Protein AF-A0A7C8ZRP2-F1 (afdb_monomer_lite)

Secondary structure (DSSP, 8-state):
--THHHHHHHHHHHHHHHTTTS-SSSHHHHHHHHHHHHHHHHHHHHHHHHHHHHHHTS-------PPP-PPPP-S----STTGGGEEEEPGGGSTT---EEEETTTS--EEE-STTS-THHHHHHHHH-HHHHHHHHHHTTSS------HHHHHHHHHHHHHHHT--TTGGGSHHHHHHHHHH-TTPPPPPHHHHHHHHHHHHHHHHHHHHHHHHH--S--EEEEEEEE-TTS-EEEEEEEEEE-TTS-EEEEEEEEEEEPSP--HHHHHHHHHHHHH-

Organism: Opuntia streptacantha (NCBI:txid393608)

Foldseek 3Di:
DDPVLVLVLCVLCVLVVVVVPDDDPCVVVVVQVLVLLVVVVVVVVVVVVVVVVVVVVPDPDDDDDDDDDDDDDDDDDPDDPLVVQWDWDALVVDPVSFIKIAGPQPRPDIGTDDPVDDCVVSVVCCVVPPRNVVVVVVVVDPDPPPDDDQVVVLLVLLSCCSNVVDQLCPQVDPVNVVVVCVVPVPHDGAHSVRSSVSNVVVVVVVLVVVVVVVVVPPDDKDWDWDWDADPVRWIKIWIWIWDQDPVRDIHIGTQDIDTDDDDPDPVVVVVVVVVSVVD

pLDDT: mean 70.69, std 23.36, range [24.14, 95.88]

InterPro domains:
  IPR012337 Ribonuclease H-like superfamily [SSF53098] (206-277)
  IPR036236 Zinc finger C2H2 superfamily [SSF57667] (80-136)
  IPR052035 Zinc finger BED domain-containing [PTHR46481] (56-277)

Structure (mmCIF, N/CA/C/O backbone):
data_AF-A0A7C8ZRP2-F1
#
_entry.id   AF-A0A7C8ZRP2-F1
#
loop_
_atom_site.group_PDB
_atom_site.id
_atom_site.type_symbol
_atom_site.label_atom_id
_atom_site.label_alt_id
_atom_site.label_comp_id
_atom_site.label_asym_id
_atom_site.label_entity_id
_atom_site.label_seq_id
_atom_site.pdbx_PDB_ins_code
_atom_site.Cartn_x
_atom_site.Cartn_y
_atom_site.Cartn_z
_atom_site.occupancy
_atom_site.B_iso_or_equiv
_atom_site.auth_seq_id
_atom_site.auth_comp_id
_atom_site.auth_asym_id
_atom_site.auth_atom_id
_atom_site.pdbx_PDB_model_num
ATOM 1 N N . VAL A 1 1 ? -12.161 -18.329 0.732 1.00 33.12 1 VAL A N 1
ATOM 2 C CA . VAL A 1 1 ? -12.028 -16.876 0.468 1.00 33.12 1 VAL A CA 1
ATOM 3 C C . VAL A 1 1 ? -12.350 -16.169 1.774 1.00 33.12 1 VAL A C 1
ATOM 5 O O . VAL A 1 1 ? -13.497 -16.200 2.184 1.00 33.12 1 VAL A O 1
ATOM 8 N N . THR A 1 2 ? -11.345 -15.710 2.519 1.00 27.88 2 THR A N 1
ATOM 9 C CA . THR A 1 2 ? -11.520 -15.233 3.903 1.00 27.88 2 THR A CA 1
ATOM 10 C C . THR A 1 2 ? -12.205 -13.858 3.949 1.00 27.88 2 THR A C 1
ATOM 12 O O . THR A 1 2 ? -11.838 -12.961 3.183 1.00 27.88 2 THR A O 1
ATOM 15 N N . GLU A 1 3 ? -13.191 -13.703 4.849 1.00 28.56 3 GLU A N 1
ATOM 16 C CA . GLU A 1 3 ? -14.010 -12.492 5.103 1.00 28.56 3 GLU A CA 1
ATOM 17 C C . GLU A 1 3 ? -13.164 -11.199 5.222 1.00 28.56 3 GLU A C 1
ATOM 19 O O . GLU A 1 3 ? -13.602 -10.117 4.833 1.00 28.56 3 GLU A O 1
ATOM 24 N N . SER A 1 4 ? -11.900 -11.311 5.643 1.00 32.22 4 SER A N 1
ATOM 25 C CA . SER A 1 4 ? -10.931 -10.213 5.795 1.00 32.22 4 SER A CA 1
ATOM 26 C C . SER A 1 4 ? -10.624 -9.466 4.488 1.00 32.22 4 SER A C 1
ATOM 28 O O . SER A 1 4 ? -10.312 -8.278 4.492 1.00 32.22 4 SER A O 1
ATOM 30 N N . GLY A 1 5 ? -10.697 -10.157 3.347 1.00 30.19 5 GLY A N 1
ATOM 31 C CA . GLY A 1 5 ? -10.399 -9.571 2.041 1.00 30.19 5 GLY A CA 1
ATOM 32 C C . GLY A 1 5 ? -11.547 -8.770 1.430 1.00 30.19 5 GLY A C 1
ATOM 33 O O . GLY A 1 5 ? -11.294 -7.917 0.583 1.00 30.19 5 GLY A O 1
ATOM 34 N N . ILE A 1 6 ? -12.780 -9.066 1.844 1.00 36.38 6 ILE A N 1
ATOM 35 C CA . ILE A 1 6 ? -13.987 -8.345 1.428 1.00 36.38 6 ILE A CA 1
ATOM 36 C C . ILE A 1 6 ? -14.104 -7.070 2.261 1.00 36.38 6 ILE A C 1
ATOM 38 O O . ILE A 1 6 ? -14.344 -6.016 1.694 1.00 36.38 6 ILE A O 1
ATOM 42 N N . ALA A 1 7 ? -13.782 -7.124 3.559 1.00 35.72 7 ALA A N 1
ATOM 43 C CA . ALA A 1 7 ? -13.757 -5.947 4.426 1.00 35.72 7 ALA A CA 1
ATOM 44 C C . ALA A 1 7 ? -12.750 -4.875 3.967 1.00 35.72 7 ALA A C 1
ATOM 46 O O . ALA A 1 7 ? -13.067 -3.695 4.013 1.00 35.72 7 ALA A O 1
ATOM 47 N N . PHE A 1 8 ? -11.572 -5.258 3.459 1.00 37.81 8 PHE A N 1
ATOM 48 C CA . PHE A 1 8 ? -10.572 -4.296 2.966 1.00 37.81 8 PHE A CA 1
ATOM 49 C C . PHE A 1 8 ? -10.967 -3.663 1.620 1.00 37.81 8 PHE A C 1
ATOM 51 O O . PHE A 1 8 ? -10.747 -2.475 1.397 1.00 37.81 8 PHE A O 1
ATOM 58 N N . HIS A 1 9 ? -11.586 -4.447 0.728 1.00 36.22 9 HIS A N 1
ATOM 59 C CA . HIS A 1 9 ? -12.109 -3.941 -0.543 1.00 36.22 9 HIS A CA 1
ATOM 60 C C . HIS A 1 9 ? -13.376 -3.102 -0.332 1.00 36.22 9 HIS A C 1
ATOM 62 O O . HIS A 1 9 ? -13.534 -2.086 -0.996 1.00 36.22 9 HIS A O 1
ATOM 68 N N . SER A 1 10 ? -14.241 -3.468 0.620 1.00 38.03 10 SER A N 1
ATOM 69 C CA . SER A 1 10 ? -15.368 -2.643 1.059 1.00 38.03 10 SER A CA 1
ATOM 70 C C . SER A 1 10 ? -14.893 -1.380 1.763 1.00 38.03 10 SER A C 1
ATOM 72 O O . SER A 1 10 ? -15.446 -0.339 1.477 1.00 38.03 10 SER A O 1
ATOM 74 N N . PHE A 1 11 ? -13.846 -1.407 2.592 1.00 42.22 11 PHE A N 1
ATOM 75 C CA . PHE A 1 11 ? -13.297 -0.206 3.236 1.00 42.22 11 PHE A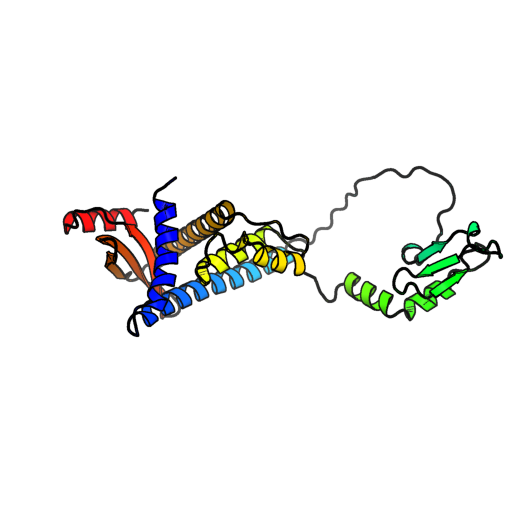 CA 1
ATOM 76 C C . PHE A 1 11 ? -12.794 0.813 2.206 1.00 42.22 11 PHE A C 1
ATOM 78 O O . PHE A 1 11 ? -13.207 1.968 2.230 1.00 42.22 11 PHE A O 1
ATOM 85 N N . PHE A 1 12 ? -11.981 0.376 1.240 1.00 39.53 12 PHE A N 1
ATOM 86 C CA . PHE A 1 12 ? -11.465 1.263 0.193 1.00 39.53 12 PHE A CA 1
ATOM 87 C C . PHE A 1 12 ? -12.522 1.665 -0.839 1.00 39.53 12 PHE A C 1
ATOM 89 O O . PHE A 1 12 ? -12.597 2.832 -1.218 1.00 39.53 12 PHE A O 1
ATOM 96 N N . SER A 1 13 ? -13.380 0.732 -1.261 1.00 35.16 13 SER A N 1
ATOM 97 C CA . SER A 1 13 ? -14.470 1.040 -2.188 1.00 35.16 13 SER A CA 1
ATOM 98 C C . SER A 1 13 ? -15.519 1.947 -1.544 1.00 35.16 13 SER A C 1
ATOM 100 O O . SER A 1 13 ? -16.030 2.812 -2.240 1.00 35.16 13 SER A O 1
ATOM 102 N N . PHE A 1 14 ? -15.807 1.802 -0.245 1.00 38.91 14 PHE A N 1
ATOM 103 C CA . PHE A 1 14 ? -16.727 2.658 0.513 1.00 38.91 14 PHE A CA 1
ATOM 104 C C . PHE A 1 14 ? -16.142 4.059 0.712 1.00 38.91 14 PHE A C 1
ATOM 106 O O . PHE A 1 14 ? -16.815 5.031 0.372 1.00 38.91 14 PHE A O 1
ATOM 113 N N . ILE A 1 15 ? -14.870 4.164 1.124 1.00 40.00 15 ILE A N 1
ATOM 114 C CA . ILE A 1 15 ? -14.162 5.448 1.256 1.00 40.00 15 ILE A CA 1
ATOM 115 C C . ILE A 1 15 ? -14.111 6.206 -0.079 1.00 40.00 15 ILE A C 1
ATOM 117 O O . ILE A 1 15 ? -14.356 7.408 -0.084 1.00 40.00 15 ILE A O 1
ATOM 121 N N . CYS A 1 16 ? -13.870 5.532 -1.211 1.00 34.62 16 CYS A N 1
ATOM 122 C CA . CYS A 1 16 ? -13.890 6.173 -2.532 1.00 34.62 16 CYS A CA 1
ATOM 123 C C . CYS A 1 16 ? -15.305 6.438 -3.085 1.00 34.62 16 CYS A C 1
ATOM 125 O O . CYS A 1 16 ? -15.479 7.377 -3.858 1.00 34.62 16 CYS A O 1
ATOM 127 N N . SER A 1 17 ? -16.317 5.635 -2.730 1.00 32.81 17 SER A N 1
ATOM 128 C CA . SER A 1 17 ? -17.687 5.807 -3.245 1.00 32.81 17 SER A CA 1
ATOM 129 C C . SER A 1 17 ? -18.513 6.854 -2.488 1.00 32.81 17 SER A C 1
ATOM 131 O O . SER A 1 17 ? -19.350 7.514 -3.100 1.00 32.81 17 SER A O 1
ATOM 133 N N . GLU A 1 18 ? -18.269 7.072 -1.189 1.00 34.62 18 GLU A N 1
ATOM 134 C CA . GLU A 1 18 ? -18.985 8.099 -0.411 1.00 34.62 18 GLU A CA 1
ATOM 135 C C . GLU A 1 18 ? -18.465 9.525 -0.664 1.00 34.62 18 GLU A C 1
ATOM 137 O O . GLU A 1 18 ? -19.216 10.481 -0.463 1.00 34.62 18 GLU A O 1
ATOM 142 N N . SER A 1 19 ? -17.238 9.698 -1.184 1.00 35.91 19 SER A N 1
ATOM 143 C CA . SER A 1 19 ? -16.719 11.021 -1.582 1.00 35.91 19 SER A CA 1
ATOM 144 C C . SER A 1 19 ? -17.530 11.658 -2.717 1.00 35.91 19 SER A C 1
ATOM 146 O O . SER A 1 19 ? -17.496 12.873 -2.891 1.00 35.91 19 SER A O 1
ATOM 148 N N . ALA A 1 20 ? -18.261 10.847 -3.490 1.00 33.25 20 ALA A N 1
ATOM 149 C CA . ALA A 1 20 ? -19.094 11.315 -4.591 1.00 33.25 20 ALA A CA 1
ATOM 150 C C . ALA A 1 20 ? -20.512 11.738 -4.161 1.00 33.25 20 ALA A C 1
ATOM 152 O O . ALA A 1 20 ? -21.215 12.338 -4.971 1.00 33.25 20 ALA A O 1
ATOM 153 N N . LEU A 1 21 ? -20.957 11.433 -2.929 1.00 33.72 21 LEU A N 1
ATOM 154 C CA . LEU A 1 21 ? -22.381 11.543 -2.568 1.00 33.72 21 LEU A CA 1
ATOM 155 C C . LEU A 1 21 ? -22.722 12.319 -1.288 1.00 33.72 21 LEU A C 1
ATOM 157 O O . LEU A 1 21 ? -23.886 12.689 -1.149 1.00 33.72 21 LEU A O 1
ATOM 161 N N . LEU A 1 22 ? -21.797 12.620 -0.366 1.00 28.86 22 LEU A N 1
ATOM 162 C CA . LEU A 1 22 ? -22.168 13.329 0.873 1.00 28.86 22 LEU A CA 1
ATOM 163 C C . LEU A 1 22 ? -21.199 14.459 1.248 1.00 28.86 22 LEU A C 1
ATOM 165 O O . LEU A 1 22 ? -20.017 14.256 1.514 1.00 28.86 22 LEU A O 1
ATOM 169 N N . GLY A 1 23 ? -21.755 15.673 1.265 1.00 31.73 23 GLY A N 1
ATOM 170 C CA . GLY A 1 23 ? -21.056 16.942 1.423 1.00 31.73 23 GLY A CA 1
ATOM 171 C C . GLY A 1 23 ? -20.338 17.171 2.760 1.00 31.73 23 GLY A C 1
ATOM 172 O O . GLY A 1 23 ? -20.763 16.740 3.833 1.00 31.73 23 GLY A O 1
ATOM 173 N N . THR A 1 24 ? -19.232 17.906 2.624 1.00 31.89 24 THR A N 1
ATOM 174 C CA . THR A 1 24 ? -18.647 18.957 3.486 1.00 31.89 24 THR A CA 1
ATOM 175 C C . THR A 1 24 ? -18.349 18.723 4.971 1.00 31.89 24 THR A C 1
ATOM 177 O O . THR A 1 24 ? -17.562 19.491 5.512 1.00 31.89 24 THR A O 1
ATOM 180 N N . ARG A 1 25 ? -18.841 17.679 5.655 1.00 31.47 25 ARG A N 1
ATOM 181 C CA . ARG A 1 25 ? -18.463 17.412 7.070 1.00 31.47 25 ARG A CA 1
ATOM 182 C C . ARG A 1 25 ? -17.533 16.210 7.268 1.00 31.47 25 ARG A C 1
ATOM 184 O O . ARG A 1 25 ? -16.955 16.061 8.339 1.00 31.47 25 ARG A O 1
ATOM 191 N N . ARG A 1 26 ? -17.363 15.371 6.239 1.00 43.47 26 ARG A N 1
ATOM 192 C CA . ARG A 1 26 ? -16.539 14.143 6.269 1.00 43.47 26 ARG A CA 1
ATOM 193 C C . ARG A 1 26 ? -15.166 14.271 5.589 1.00 43.47 26 ARG A C 1
ATOM 195 O O . ARG A 1 26 ? -14.366 13.347 5.687 1.00 43.47 26 ARG A O 1
ATOM 202 N N . GLN A 1 27 ? -14.859 15.416 4.968 1.00 32.50 27 GLN A N 1
ATOM 203 C CA . GLN A 1 27 ? -13.543 15.686 4.360 1.00 32.50 27 GLN A CA 1
ATOM 204 C C . GLN A 1 27 ? -12.400 15.662 5.394 1.00 32.50 27 GLN A C 1
ATOM 206 O O . GLN A 1 27 ? -11.384 15.025 5.140 1.00 32.50 27 GLN A O 1
ATOM 211 N N . GLY A 1 28 ? -12.607 16.187 6.608 1.00 28.66 28 GLY A N 1
ATOM 212 C CA . GLY A 1 28 ? -11.543 16.266 7.624 1.00 28.66 28 GLY A CA 1
ATOM 213 C C . GLY A 1 28 ? -11.043 14.920 8.184 1.00 28.66 28 GLY A C 1
ATOM 214 O O . GLY A 1 28 ? -9.872 14.789 8.536 1.00 28.66 28 GLY A O 1
ATOM 215 N N . ALA A 1 29 ? -11.883 13.878 8.240 1.00 31.97 29 ALA A N 1
ATOM 216 C CA . ALA A 1 29 ? -11.459 12.539 8.687 1.00 31.97 29 ALA A CA 1
ATOM 217 C C . ALA A 1 29 ? -10.725 11.752 7.579 1.00 31.97 29 ALA A C 1
ATOM 219 O O . ALA A 1 29 ? -9.909 10.867 7.843 1.00 31.97 29 ALA A O 1
ATOM 220 N N . MET A 1 30 ? -11.017 12.089 6.320 1.00 30.55 30 MET A N 1
ATOM 221 C CA . MET A 1 30 ? -10.361 11.526 5.143 1.00 30.55 30 MET A CA 1
ATOM 222 C C . MET A 1 30 ? -9.015 12.216 4.882 1.00 30.55 30 MET A C 1
ATOM 224 O O . MET A 1 30 ? -8.049 11.537 4.548 1.00 30.55 30 MET A O 1
ATOM 228 N N . GLU A 1 31 ? -8.930 13.528 5.116 1.00 33.06 31 GLU A N 1
ATOM 229 C CA . GLU A 1 31 ? -7.685 14.309 5.101 1.00 33.06 31 GLU A CA 1
ATOM 230 C C . GLU A 1 31 ? -6.732 13.855 6.208 1.00 33.06 31 GLU A C 1
ATOM 232 O O . GLU A 1 31 ? -5.599 13.512 5.915 1.00 33.06 31 GLU A O 1
ATOM 237 N N . THR A 1 32 ? -7.197 13.668 7.446 1.00 35.94 32 THR A N 1
ATOM 238 C CA . THR A 1 32 ? -6.328 13.167 8.532 1.00 35.94 32 THR A CA 1
ATOM 239 C C . THR A 1 32 ? -5.816 11.739 8.308 1.00 35.94 32 THR A C 1
ATOM 241 O O . THR A 1 32 ? -4.677 11.447 8.667 1.00 35.94 32 THR A O 1
ATOM 244 N N . ASN A 1 33 ? -6.595 10.846 7.681 1.00 39.84 33 ASN A N 1
ATOM 245 C CA . ASN A 1 33 ? -6.099 9.527 7.263 1.00 39.84 33 ASN A CA 1
ATOM 246 C C . ASN A 1 33 ? -5.136 9.617 6.070 1.00 39.84 33 ASN A C 1
ATOM 248 O O . ASN A 1 33 ? -4.152 8.882 6.040 1.00 39.84 33 ASN A O 1
ATOM 252 N N . ARG A 1 34 ? -5.382 10.514 5.109 1.00 41.22 34 ARG A N 1
ATOM 253 C CA . ARG A 1 34 ? -4.479 10.777 3.980 1.00 41.22 34 ARG A CA 1
ATOM 254 C C . ARG A 1 34 ? -3.139 11.336 4.461 1.00 41.22 34 ARG A C 1
ATOM 256 O O . ARG A 1 34 ? -2.110 10.786 4.088 1.00 41.22 34 ARG A O 1
ATOM 263 N N . ASP A 1 35 ? -3.162 12.315 5.356 1.00 36.19 35 ASP A N 1
ATOM 264 C CA . ASP A 1 35 ? -1.984 12.942 5.962 1.00 36.19 35 ASP A CA 1
ATOM 265 C C . ASP A 1 35 ? -1.239 11.955 6.877 1.00 36.19 35 ASP A C 1
ATOM 267 O O . ASP A 1 35 ? -0.009 11.910 6.906 1.00 36.19 35 ASP A O 1
ATOM 271 N N . ALA A 1 36 ? -1.969 11.095 7.602 1.00 41.53 36 ALA A N 1
ATOM 272 C CA . ALA A 1 36 ? -1.373 10.026 8.400 1.00 41.53 36 ALA A CA 1
ATOM 273 C C . ALA A 1 36 ? -0.718 8.939 7.533 1.00 41.53 36 ALA A C 1
ATOM 275 O O . ALA A 1 36 ? 0.294 8.378 7.957 1.00 41.53 36 ALA A O 1
ATOM 276 N N . ILE A 1 37 ? -1.278 8.640 6.355 1.00 44.78 37 ILE A N 1
ATOM 277 C CA . ILE A 1 37 ? -0.703 7.730 5.356 1.00 44.78 37 ILE A CA 1
ATOM 278 C C . ILE A 1 37 ? 0.504 8.378 4.658 1.00 44.78 37 ILE A C 1
ATOM 280 O O . ILE A 1 37 ? 1.504 7.698 4.432 1.00 44.78 37 ILE A O 1
ATOM 284 N N . GLU A 1 38 ? 0.450 9.676 4.343 1.00 45.03 38 GLU A N 1
ATOM 285 C CA . GLU A 1 38 ? 1.581 10.437 3.797 1.00 45.03 38 GLU A CA 1
ATOM 286 C C . GLU A 1 38 ? 2.768 10.418 4.766 1.00 45.03 38 GLU A C 1
ATOM 288 O O . GLU A 1 38 ? 3.833 9.939 4.386 1.00 45.03 38 GLU A O 1
ATOM 293 N N . HIS A 1 39 ? 2.555 10.739 6.046 1.00 48.97 39 HIS A N 1
ATOM 294 C CA . HIS A 1 39 ? 3.610 10.663 7.062 1.00 48.97 39 HIS A CA 1
ATOM 295 C C . HIS A 1 39 ? 4.188 9.254 7.273 1.00 48.97 39 HIS A C 1
ATOM 297 O O . HIS A 1 39 ? 5.393 9.129 7.471 1.00 48.97 39 HIS A O 1
ATOM 303 N N . ILE A 1 40 ? 3.370 8.191 7.213 1.00 47.75 40 ILE A N 1
ATOM 304 C CA . ILE A 1 40 ? 3.865 6.803 7.325 1.00 47.75 40 ILE A CA 1
ATOM 305 C C . ILE A 1 40 ? 4.827 6.475 6.179 1.00 47.75 40 ILE A C 1
ATOM 307 O O . ILE A 1 40 ? 5.871 5.864 6.395 1.00 47.75 40 ILE A O 1
ATOM 311 N N . PHE A 1 41 ? 4.476 6.870 4.954 1.00 46.88 41 PHE A N 1
ATOM 312 C CA . PHE A 1 41 ? 5.288 6.558 3.784 1.00 46.88 41 PHE A CA 1
ATOM 313 C C . PHE A 1 41 ? 6.508 7.464 3.631 1.00 46.88 41 PHE A C 1
ATOM 315 O O . PHE A 1 41 ? 7.510 7.002 3.087 1.00 46.88 41 PHE A O 1
ATOM 322 N N . ASP A 1 42 ? 6.447 8.702 4.116 1.00 45.41 42 ASP A N 1
ATOM 323 C CA . ASP A 1 42 ? 7.570 9.638 4.063 1.00 45.41 42 ASP A CA 1
ATOM 324 C C . ASP A 1 42 ? 8.643 9.302 5.114 1.00 45.41 42 ASP A C 1
ATOM 326 O O . ASP A 1 42 ? 9.833 9.367 4.804 1.00 45.41 42 ASP A O 1
ATOM 330 N N . GLU A 1 43 ? 8.251 8.837 6.309 1.00 49.12 43 GLU A N 1
ATOM 331 C CA . GLU A 1 43 ? 9.193 8.319 7.315 1.00 49.12 43 GLU A CA 1
ATOM 332 C C . GLU A 1 43 ? 9.890 7.034 6.847 1.00 49.12 43 GLU A C 1
ATOM 334 O O . GLU A 1 43 ? 11.106 6.926 6.983 1.00 49.12 43 GLU A O 1
ATOM 339 N N . ASP A 1 44 ? 9.159 6.089 6.240 1.00 45.44 44 ASP A N 1
ATOM 340 C CA . ASP A 1 44 ? 9.750 4.849 5.710 1.00 45.44 44 ASP A CA 1
ATOM 341 C C . ASP A 1 44 ? 10.694 5.108 4.523 1.00 45.44 44 ASP A C 1
ATOM 343 O O . ASP A 1 44 ? 11.673 4.384 4.332 1.00 45.44 44 ASP A O 1
ATOM 347 N N . ASN A 1 45 ? 10.414 6.131 3.705 1.00 41.94 45 ASN A N 1
ATOM 348 C CA . ASN A 1 45 ? 11.275 6.495 2.581 1.00 41.94 45 ASN A CA 1
ATOM 349 C C . ASN A 1 45 ? 12.572 7.162 3.066 1.00 41.94 45 ASN A C 1
ATOM 351 O O . ASN A 1 45 ? 13.638 6.858 2.540 1.00 41.94 45 ASN A O 1
ATOM 355 N N . ALA A 1 46 ? 12.500 8.010 4.099 1.00 39.06 46 ALA A N 1
ATOM 356 C CA . ALA A 1 46 ? 13.682 8.590 4.734 1.00 39.06 46 ALA A CA 1
ATOM 357 C C . ALA A 1 46 ? 14.552 7.508 5.396 1.00 39.06 46 ALA A C 1
ATOM 359 O O . ALA A 1 46 ? 15.744 7.429 5.110 1.00 39.06 46 ALA A O 1
ATOM 360 N N . THR A 1 47 ? 13.953 6.595 6.174 1.00 40.91 47 THR A N 1
ATOM 361 C CA . THR A 1 47 ? 14.705 5.515 6.835 1.00 40.91 47 THR A CA 1
ATOM 362 C C . THR A 1 47 ? 15.320 4.522 5.851 1.00 40.91 47 THR A C 1
ATOM 364 O O . THR A 1 47 ? 16.436 4.078 6.085 1.00 40.91 47 THR A O 1
ATOM 367 N N . ASN A 1 48 ? 14.652 4.203 4.735 1.00 38.62 48 ASN A N 1
ATOM 368 C CA . ASN A 1 48 ? 15.190 3.306 3.701 1.00 38.62 48 ASN A CA 1
ATOM 369 C C . ASN A 1 48 ? 16.346 3.963 2.917 1.00 38.62 48 ASN A C 1
ATOM 371 O O . ASN A 1 48 ? 17.339 3.310 2.612 1.00 38.62 48 ASN A O 1
ATOM 375 N N . VAL A 1 49 ? 16.270 5.274 2.653 1.00 41.41 49 VAL A N 1
ATOM 376 C CA . VAL A 1 49 ? 17.378 6.035 2.046 1.00 41.41 49 VAL A CA 1
ATOM 377 C C . VAL A 1 49 ? 18.578 6.133 3.001 1.00 41.41 49 VAL A C 1
ATOM 379 O O . VAL A 1 49 ? 19.721 6.022 2.553 1.00 41.41 49 VAL A O 1
ATOM 382 N N . GLU A 1 50 ? 18.349 6.292 4.308 1.00 38.72 50 GLU A N 1
ATOM 383 C CA . GLU A 1 50 ? 19.405 6.272 5.332 1.00 38.72 50 GLU A CA 1
ATOM 384 C C . GLU A 1 50 ? 20.039 4.872 5.499 1.00 38.72 50 GLU A C 1
ATOM 386 O O . GLU A 1 50 ? 21.264 4.764 5.550 1.00 38.72 50 GLU A O 1
ATOM 391 N N . GLU A 1 51 ? 19.240 3.796 5.528 1.00 36.03 51 GLU A N 1
ATOM 392 C CA . GLU A 1 51 ? 19.722 2.403 5.611 1.00 36.03 51 GLU A CA 1
ATOM 393 C C . GLU A 1 51 ? 20.531 2.010 4.366 1.00 36.03 51 GLU A C 1
ATOM 395 O O . GLU A 1 51 ? 21.604 1.418 4.487 1.00 36.03 51 GLU A O 1
ATOM 400 N N . GLN A 1 52 ? 20.077 2.394 3.166 1.00 40.31 52 GLN A N 1
ATOM 401 C CA . GLN A 1 52 ? 20.816 2.164 1.920 1.00 40.31 52 GLN A CA 1
ATOM 402 C C . GLN A 1 52 ? 22.143 2.933 1.875 1.00 40.31 52 GLN A C 1
ATOM 404 O O . GLN A 1 52 ? 23.134 2.393 1.384 1.00 40.31 52 GLN A O 1
ATOM 409 N N . ARG A 1 53 ? 22.199 4.147 2.442 1.00 41.91 53 ARG A N 1
ATOM 410 C CA . ARG A 1 53 ? 23.450 4.911 2.589 1.00 41.91 53 ARG A CA 1
ATOM 411 C C . ARG A 1 53 ? 24.426 4.266 3.575 1.00 41.91 53 ARG A C 1
ATOM 413 O O . ARG A 1 53 ? 25.621 4.260 3.308 1.00 41.91 53 ARG A O 1
ATOM 420 N N . GLN A 1 54 ? 23.940 3.703 4.682 1.00 40.88 54 GLN A N 1
ATOM 421 C CA . GLN A 1 54 ? 24.786 3.043 5.690 1.00 40.88 54 GLN A CA 1
ATOM 422 C C . GLN A 1 54 ? 25.297 1.663 5.234 1.00 40.88 54 GLN A C 1
ATOM 424 O O . GLN A 1 54 ? 26.419 1.275 5.560 1.00 40.88 54 GLN A O 1
ATOM 429 N N . LEU A 1 55 ? 24.522 0.936 4.422 1.00 40.47 55 LEU A N 1
ATOM 430 C CA . LEU A 1 55 ? 24.952 -0.323 3.795 1.00 40.47 55 LEU A CA 1
ATOM 431 C C . LEU A 1 55 ? 25.995 -0.108 2.681 1.00 40.47 55 LEU A C 1
ATOM 433 O O . LEU A 1 55 ? 26.827 -0.981 2.455 1.00 40.47 55 LEU A O 1
ATOM 437 N N . GLN A 1 56 ? 26.004 1.055 2.022 1.00 42.38 56 GLN A N 1
ATOM 438 C CA . GLN A 1 56 ? 27.008 1.405 1.005 1.00 42.38 56 GLN A CA 1
ATOM 439 C C . GLN A 1 56 ? 28.386 1.771 1.588 1.00 42.38 56 GLN A C 1
ATOM 441 O O . GLN A 1 56 ? 29.381 1.666 0.875 1.00 42.38 56 GLN A O 1
ATOM 446 N N . ASP A 1 57 ? 28.464 2.155 2.867 1.00 36.88 57 ASP A N 1
ATOM 447 C CA . ASP A 1 57 ? 29.713 2.587 3.522 1.00 36.88 57 ASP A CA 1
ATOM 448 C C . ASP A 1 57 ? 30.499 1.424 4.171 1.00 36.88 57 ASP A C 1
ATOM 450 O O . ASP A 1 57 ? 31.637 1.591 4.606 1.00 36.88 57 ASP A O 1
ATOM 454 N N . SER A 1 58 ? 29.918 0.216 4.227 1.00 34.25 58 SER A N 1
ATOM 455 C CA . SER A 1 58 ? 30.515 -0.941 4.920 1.00 34.25 58 SER A CA 1
ATOM 456 C C . SER A 1 58 ? 31.088 -2.041 4.015 1.00 34.25 58 SER A C 1
ATOM 458 O O . SER A 1 58 ? 31.813 -2.898 4.521 1.00 34.25 58 SER A O 1
ATOM 460 N N . ASP A 1 59 ? 30.885 -1.986 2.693 1.00 34.94 59 ASP A N 1
ATOM 461 C CA . ASP A 1 59 ? 31.396 -2.997 1.751 1.00 34.94 59 ASP A CA 1
ATOM 462 C C . ASP A 1 59 ? 32.457 -2.431 0.785 1.00 34.94 59 ASP A C 1
ATOM 464 O O . ASP A 1 59 ? 32.262 -2.277 -0.420 1.00 34.94 59 ASP A O 1
ATOM 468 N N . VAL A 1 60 ? 33.653 -2.174 1.325 1.00 34.97 60 VAL A N 1
ATOM 469 C CA . VAL A 1 60 ? 34.903 -2.175 0.547 1.00 34.97 60 VAL A CA 1
ATOM 470 C C . VAL A 1 60 ? 35.803 -3.280 1.081 1.00 34.97 60 VAL A C 1
ATOM 472 O O . VAL A 1 60 ? 36.687 -3.037 1.900 1.00 34.97 60 VAL A O 1
ATOM 475 N N . ARG A 1 61 ? 35.618 -4.504 0.574 1.00 28.03 61 ARG A N 1
ATOM 476 C CA . ARG A 1 61 ? 36.706 -5.485 0.435 1.00 28.03 61 ARG A CA 1
ATOM 477 C C . ARG A 1 61 ? 36.560 -6.253 -0.871 1.00 28.03 61 ARG A C 1
ATOM 479 O O . ARG A 1 61 ? 35.734 -7.145 -1.019 1.00 28.03 61 ARG A O 1
ATOM 486 N N . VAL A 1 62 ? 37.413 -5.869 -1.815 1.00 30.84 62 VAL A N 1
ATOM 487 C CA . VAL A 1 62 ? 37.641 -6.532 -3.097 1.00 30.84 62 VAL A CA 1
ATOM 488 C C . VAL A 1 62 ? 38.108 -7.967 -2.848 1.00 30.84 62 VAL A C 1
ATOM 490 O O . VAL A 1 62 ? 39.155 -8.187 -2.243 1.00 30.84 62 VAL A O 1
ATOM 493 N N . GLY A 1 63 ? 37.334 -8.932 -3.338 1.00 25.92 63 GLY A N 1
ATOM 494 C CA . GLY A 1 63 ? 37.731 -10.327 -3.486 1.00 25.92 63 GLY A CA 1
ATOM 495 C C . GLY A 1 63 ? 37.391 -10.786 -4.898 1.00 25.92 63 GLY A C 1
ATOM 496 O O . GLY A 1 63 ? 36.225 -10.996 -5.220 1.00 25.92 63 GLY A O 1
ATOM 497 N N . GLU A 1 64 ? 38.408 -10.885 -5.753 1.00 33.06 64 GLU A N 1
ATOM 498 C CA . GLU A 1 64 ? 38.313 -11.481 -7.086 1.00 33.06 64 GLU A CA 1
ATOM 499 C C . GLU A 1 64 ? 37.881 -12.949 -7.007 1.00 33.06 64 GLU A C 1
ATOM 501 O O . GLU A 1 64 ? 38.441 -13.714 -6.226 1.00 33.06 64 GLU A O 1
ATOM 506 N N . CYS A 1 65 ? 36.971 -13.356 -7.895 1.00 24.14 65 CYS A N 1
ATOM 507 C CA . CYS A 1 65 ? 36.991 -14.666 -8.552 1.00 24.14 65 CYS A CA 1
ATOM 508 C C . CYS A 1 65 ? 36.096 -14.619 -9.800 1.00 24.14 65 CYS A C 1
ATOM 510 O O . CYS A 1 65 ? 34.876 -14.485 -9.716 1.00 24.14 65 CYS A O 1
ATOM 512 N N . ALA A 1 66 ? 36.720 -14.716 -10.974 1.00 29.56 66 ALA A N 1
ATOM 513 C CA . ALA A 1 66 ? 36.046 -14.830 -12.262 1.00 29.56 66 ALA A CA 1
ATOM 514 C C . ALA A 1 66 ? 35.574 -16.276 -12.516 1.00 29.56 66 ALA A C 1
ATOM 516 O O . ALA A 1 66 ? 36.318 -17.205 -12.196 1.00 29.56 66 ALA A O 1
ATOM 517 N N . PRO A 1 67 ? 34.425 -16.506 -13.180 1.00 26.55 67 PRO A N 1
ATOM 518 C CA . PRO A 1 67 ? 34.157 -17.776 -13.828 1.00 26.55 67 PRO A CA 1
ATOM 519 C C . PRO A 1 67 ? 34.584 -17.724 -15.300 1.00 26.55 67 PRO A C 1
ATOM 521 O O . PRO A 1 67 ? 34.189 -16.858 -16.082 1.00 26.55 67 PRO A O 1
ATOM 524 N N . THR A 1 68 ? 35.413 -18.696 -15.655 1.00 27.38 68 THR A N 1
ATOM 525 C CA . THR A 1 68 ? 35.853 -19.040 -17.003 1.00 27.38 68 THR A CA 1
ATOM 526 C C . THR A 1 68 ? 34.673 -19.496 -17.866 1.00 27.38 68 THR A C 1
ATOM 528 O O . THR A 1 68 ? 33.984 -20.450 -17.514 1.00 27.38 68 THR A O 1
ATOM 531 N N . ILE A 1 69 ? 34.496 -18.881 -19.039 1.00 27.72 69 ILE A N 1
ATOM 532 C CA . ILE A 1 69 ? 33.822 -19.508 -20.184 1.00 27.72 69 ILE A CA 1
ATOM 533 C C . ILE A 1 69 ? 34.825 -19.550 -21.341 1.00 27.72 69 ILE A C 1
ATOM 535 O O . ILE A 1 69 ? 35.535 -18.589 -21.624 1.00 27.72 69 ILE A O 1
ATOM 539 N N . SER A 1 70 ? 34.926 -20.739 -21.921 1.00 25.23 70 SER A N 1
ATOM 540 C CA . SER A 1 70 ? 35.973 -21.268 -22.791 1.00 25.23 70 SER A CA 1
ATOM 541 C C . SER A 1 70 ? 36.187 -20.507 -24.102 1.00 25.23 70 SER A C 1
ATOM 543 O O . SER A 1 70 ? 35.285 -20.418 -24.934 1.00 25.23 70 SER A O 1
ATOM 545 N N . ASN A 1 71 ? 37.434 -20.084 -24.326 1.00 27.12 71 ASN A N 1
ATOM 546 C CA . ASN A 1 71 ? 37.967 -19.701 -25.631 1.00 27.12 71 ASN A CA 1
ATOM 547 C C . ASN A 1 71 ? 38.357 -20.955 -26.425 1.00 27.12 71 ASN A C 1
ATOM 549 O O . ASN A 1 71 ? 39.211 -21.722 -25.980 1.00 27.12 71 ASN A O 1
ATOM 553 N N . ALA A 1 72 ? 37.798 -21.119 -27.624 1.00 26.53 72 ALA A N 1
ATOM 554 C CA . ALA A 1 72 ? 38.406 -21.947 -28.661 1.00 26.53 72 ALA A CA 1
ATOM 555 C C . ALA A 1 72 ? 39.415 -21.091 -29.447 1.00 26.53 72 ALA A C 1
ATOM 557 O O . ALA A 1 72 ? 39.116 -19.982 -29.887 1.00 26.53 72 ALA A O 1
ATOM 558 N N . SER A 1 73 ? 40.638 -21.598 -29.545 1.00 31.78 73 SER A N 1
ATOM 559 C CA . SER A 1 73 ? 41.838 -20.955 -30.069 1.00 31.78 73 SER A CA 1
ATOM 560 C C . SER A 1 73 ? 41.904 -20.940 -31.601 1.00 31.78 73 SER A C 1
ATOM 562 O O . SER A 1 73 ? 41.713 -21.959 -32.257 1.00 31.78 73 SER A O 1
ATOM 564 N N . GLY A 1 74 ? 42.276 -19.786 -32.165 1.00 25.31 74 GLY A N 1
ATOM 565 C CA . GLY A 1 74 ? 42.654 -19.632 -33.573 1.00 25.31 74 GLY A CA 1
ATOM 566 C C . GLY A 1 74 ? 43.078 -18.195 -33.899 1.00 25.31 74 GLY A C 1
ATOM 567 O O . GLY A 1 74 ? 42.237 -17.322 -34.053 1.00 25.31 74 GLY A O 1
ATOM 568 N N . SER A 1 75 ? 44.391 -17.949 -33.925 1.00 35.09 75 SER A N 1
ATOM 569 C CA . SER A 1 75 ? 45.121 -16.807 -34.517 1.00 35.09 75 SER A CA 1
ATOM 570 C C . SER A 1 75 ? 44.366 -15.499 -34.867 1.00 35.09 75 SER A C 1
ATOM 572 O O . SER A 1 75 ? 43.692 -15.412 -35.889 1.00 35.09 75 SER A O 1
ATOM 574 N N . GLY A 1 76 ? 44.677 -14.417 -34.134 1.00 43.28 76 GLY A N 1
ATOM 575 C CA . GLY A 1 76 ? 44.747 -13.060 -34.707 1.00 43.28 76 GLY A CA 1
ATOM 576 C C . GLY A 1 76 ? 43.499 -12.173 -34.625 1.00 43.28 76 GLY A C 1
ATOM 577 O O . GLY A 1 76 ? 43.101 -11.594 -35.631 1.00 43.28 76 GLY A O 1
ATOM 578 N N . GLY A 1 77 ? 42.909 -11.999 -33.439 1.00 52.97 77 GLY A N 1
ATOM 579 C CA . GLY A 1 77 ? 41.886 -10.968 -33.222 1.00 52.97 77 GLY A CA 1
ATOM 580 C C . GLY A 1 77 ? 42.441 -9.538 -33.387 1.00 52.97 77 GLY A C 1
ATOM 581 O O . GLY A 1 77 ? 43.623 -9.292 -33.116 1.00 52.97 77 GLY A O 1
ATOM 582 N N . PRO A 1 78 ? 41.622 -8.572 -33.836 1.00 59.97 78 PRO A N 1
ATOM 583 C CA . PRO A 1 78 ? 42.090 -7.219 -34.101 1.00 59.97 78 PRO A CA 1
ATOM 584 C C . PRO A 1 78 ? 42.470 -6.501 -32.790 1.00 59.97 78 PRO A C 1
ATOM 586 O O . PRO A 1 78 ? 41.675 -6.380 -31.866 1.00 59.97 78 PRO A O 1
ATOM 589 N N . ARG A 1 79 ? 43.722 -6.026 -32.705 1.00 67.38 79 ARG A N 1
ATOM 590 C CA . ARG A 1 79 ? 44.391 -5.620 -31.446 1.00 67.38 79 ARG A CA 1
ATOM 591 C C . ARG A 1 79 ? 43.941 -4.286 -30.830 1.00 67.38 79 ARG A C 1
ATOM 593 O O . ARG A 1 79 ? 44.337 -3.971 -29.714 1.00 67.38 79 ARG A O 1
ATOM 600 N N . SER A 1 80 ? 43.198 -3.458 -31.561 1.00 76.19 80 SER A N 1
ATOM 601 C CA . SER A 1 80 ? 42.896 -2.078 -31.144 1.00 76.19 80 SER A CA 1
ATOM 602 C C . SER A 1 80 ? 41.597 -1.978 -30.338 1.00 76.19 80 SER A C 1
ATOM 604 O O . SER A 1 80 ? 40.580 -2.550 -30.719 1.00 76.19 80 SER A O 1
ATOM 606 N N . ILE A 1 81 ? 41.592 -1.169 -29.276 1.00 81.69 81 ILE A N 1
ATOM 607 C CA . ILE A 1 81 ? 40.426 -0.952 -28.395 1.00 81.69 81 ILE A CA 1
ATOM 608 C C . ILE A 1 81 ? 39.207 -0.338 -29.099 1.00 81.69 81 ILE A C 1
ATOM 610 O O . ILE A 1 81 ? 38.136 -0.269 -28.512 1.00 81.69 81 ILE A O 1
ATOM 614 N N . VAL A 1 82 ? 39.363 0.142 -30.337 1.00 86.06 82 VAL A N 1
ATOM 615 C CA . VAL A 1 82 ? 38.268 0.764 -31.092 1.00 86.06 82 VAL A CA 1
ATOM 616 C C . VAL A 1 82 ? 37.341 -0.262 -31.739 1.00 86.06 82 VAL A C 1
ATOM 618 O O . VAL A 1 82 ? 36.183 0.050 -31.971 1.00 86.06 82 VAL A O 1
ATOM 621 N N . TRP A 1 83 ? 37.814 -1.479 -32.024 1.00 86.94 83 TRP A N 1
ATOM 622 C CA . TRP A 1 83 ? 37.060 -2.474 -32.799 1.00 86.94 83 TRP A CA 1
ATOM 623 C C . TRP A 1 83 ? 35.705 -2.893 -32.208 1.00 86.94 83 TRP A C 1
ATOM 625 O O . TRP A 1 83 ? 34.780 -3.089 -32.997 1.00 86.94 83 TRP A O 1
ATOM 635 N N . PRO A 1 84 ? 35.510 -2.971 -30.876 1.00 87.81 84 PRO A N 1
ATOM 636 C CA . PRO A 1 84 ? 34.190 -3.221 -30.295 1.00 87.81 84 PRO A CA 1
ATOM 637 C C . PRO A 1 84 ? 33.118 -2.203 -30.713 1.00 87.81 84 PRO A C 1
ATOM 639 O O . PRO A 1 84 ? 31.936 -2.546 -30.739 1.00 87.81 84 PRO A O 1
ATOM 642 N N . GLU A 1 85 ? 33.512 -0.989 -31.103 1.00 90.62 85 GLU A N 1
ATOM 643 C CA . GLU A 1 85 ? 32.610 0.117 -31.447 1.00 90.62 85 GLU A CA 1
ATOM 644 C C . GLU A 1 85 ? 32.251 0.180 -32.947 1.00 90.62 85 GLU A C 1
ATOM 646 O O . GLU A 1 85 ? 31.493 1.056 -33.369 1.00 90.62 85 GLU A O 1
ATOM 651 N N . PHE A 1 86 ? 32.763 -0.750 -33.763 1.00 89.56 86 PHE A N 1
ATOM 652 C CA . PHE A 1 86 ? 32.545 -0.785 -35.214 1.00 89.56 86 PHE A CA 1
ATOM 653 C C . PHE A 1 86 ? 32.015 -2.143 -35.690 1.00 89.56 86 PHE A C 1
ATOM 655 O O . PHE A 1 86 ? 32.332 -3.190 -35.125 1.00 89.56 86 PHE A O 1
ATOM 662 N N . LEU A 1 87 ? 31.182 -2.125 -36.731 1.00 88.38 87 LEU A N 1
ATOM 663 C CA . LEU A 1 87 ? 30.738 -3.307 -37.471 1.00 88.38 87 LEU A CA 1
ATOM 664 C C . LEU A 1 87 ? 31.613 -3.462 -38.708 1.00 88.38 87 LEU A C 1
ATOM 666 O O . LEU A 1 87 ? 31.666 -2.554 -39.534 1.00 88.38 87 LEU A O 1
ATOM 670 N N . VAL A 1 88 ? 32.310 -4.592 -38.822 1.00 84.81 88 VAL A N 1
ATOM 671 C CA . VAL A 1 88 ? 33.125 -4.900 -40.001 1.00 84.81 88 VAL A CA 1
ATOM 672 C C . VAL A 1 88 ? 32.214 -5.435 -41.096 1.00 84.81 88 VAL A C 1
ATOM 674 O O . VAL A 1 88 ? 31.531 -6.435 -40.900 1.00 84.81 88 VAL A O 1
ATOM 677 N N . ILE A 1 89 ? 32.240 -4.765 -42.239 1.00 81.12 89 ILE A N 1
ATOM 678 C CA . ILE A 1 89 ? 31.577 -5.171 -43.469 1.00 81.12 89 ILE A CA 1
ATOM 679 C C . ILE A 1 89 ? 32.627 -5.859 -44.342 1.00 81.12 89 ILE A C 1
ATOM 681 O O . ILE A 1 89 ? 33.731 -5.335 -44.554 1.00 81.12 89 ILE A O 1
ATOM 685 N N . PHE A 1 90 ? 32.315 -7.074 -44.785 1.00 67.25 90 PHE A N 1
ATOM 686 C CA . PHE A 1 90 ? 33.258 -7.907 -45.518 1.00 67.25 90 PHE A CA 1
ATOM 687 C C . PHE A 1 90 ? 33.451 -7.411 -46.955 1.00 67.25 90 PHE A C 1
ATOM 689 O O . PHE A 1 90 ? 32.558 -6.841 -47.571 1.00 67.25 90 PHE A O 1
ATOM 696 N N . ALA A 1 91 ? 34.651 -7.663 -47.479 1.00 61.28 91 ALA A N 1
ATOM 697 C CA . ALA A 1 91 ? 35.107 -7.261 -48.810 1.00 61.28 91 ALA A CA 1
ATOM 698 C C . ALA A 1 91 ? 34.169 -7.665 -49.961 1.00 61.28 91 ALA A C 1
ATOM 700 O O . ALA A 1 91 ? 34.137 -6.990 -50.980 1.00 61.28 91 ALA A O 1
ATOM 701 N N . SER A 1 92 ? 33.392 -8.739 -49.790 1.00 59.75 92 SER A N 1
ATOM 702 C CA . SER A 1 92 ? 32.467 -9.266 -50.799 1.00 59.75 92 SER A CA 1
ATOM 703 C C . SER A 1 92 ? 31.296 -8.337 -51.140 1.00 59.75 92 SER A C 1
ATOM 705 O O . SER A 1 92 ? 30.552 -8.634 -52.067 1.00 59.75 92 SER A O 1
ATOM 707 N N . GLU A 1 93 ? 31.104 -7.249 -50.391 1.00 58.19 93 GLU A N 1
ATOM 708 C CA . GLU A 1 93 ? 30.018 -6.283 -50.606 1.00 58.19 93 GLU A CA 1
ATOM 709 C C . GLU A 1 93 ? 30.438 -5.048 -51.426 1.00 58.19 93 GLU A C 1
ATOM 711 O O . GLU A 1 93 ? 29.594 -4.207 -51.732 1.00 58.19 93 GLU A O 1
ATOM 716 N N . PHE A 1 94 ? 31.718 -4.922 -51.803 1.00 61.41 94 PHE A N 1
ATOM 717 C CA . PHE A 1 94 ? 32.239 -3.749 -52.513 1.00 61.41 94 PHE A CA 1
ATOM 718 C C . PHE A 1 94 ? 33.129 -4.147 -53.701 1.00 61.41 94 PHE A C 1
ATOM 720 O O . PHE A 1 94 ? 33.941 -5.061 -53.596 1.00 61.41 94 PHE A O 1
ATOM 727 N N . GLU A 1 95 ? 33.010 -3.422 -54.821 1.00 61.41 95 GLU A N 1
ATOM 728 C CA . GLU A 1 95 ? 33.789 -3.650 -56.059 1.00 61.41 95 GLU A CA 1
ATOM 729 C C . GLU A 1 95 ? 35.312 -3.543 -55.862 1.00 61.41 95 GLU A C 1
ATOM 731 O O . GLU A 1 95 ? 36.076 -4.052 -56.676 1.00 61.41 95 GLU A O 1
ATOM 736 N N . ASP A 1 96 ? 35.762 -2.887 -54.788 1.00 65.69 96 ASP A N 1
ATOM 737 C CA . ASP A 1 96 ? 37.176 -2.701 -54.457 1.00 65.69 96 ASP A CA 1
ATOM 738 C C . ASP A 1 96 ? 37.776 -3.840 -53.608 1.00 65.69 96 ASP A C 1
ATOM 740 O O . ASP A 1 96 ? 38.952 -3.768 -53.247 1.00 65.69 96 ASP A O 1
ATOM 744 N N . GLU A 1 97 ? 36.982 -4.870 -53.275 1.00 67.12 97 GLU A N 1
ATOM 745 C CA . GLU A 1 97 ? 37.345 -6.007 -52.411 1.00 67.12 97 GLU A CA 1
ATOM 746 C C . GLU A 1 97 ? 37.973 -5.588 -51.064 1.00 67.12 97 GLU A C 1
ATOM 748 O O . GLU A 1 97 ? 38.692 -6.353 -50.409 1.00 67.12 97 GLU A O 1
ATOM 753 N N . MET A 1 98 ? 37.710 -4.363 -50.596 1.00 72.56 98 MET A N 1
ATOM 754 C CA . MET A 1 98 ? 38.279 -3.869 -49.348 1.00 72.56 98 MET A CA 1
ATOM 755 C C . MET A 1 98 ? 37.328 -4.102 -48.180 1.00 72.56 98 MET A C 1
ATOM 757 O O . MET A 1 98 ? 36.145 -3.770 -48.215 1.00 72.56 98 MET A O 1
ATOM 761 N N . LYS A 1 99 ? 37.873 -4.608 -47.069 1.00 81.25 99 LYS A N 1
ATOM 762 C CA . LYS A 1 99 ? 37.137 -4.671 -45.799 1.00 81.25 99 LYS A CA 1
ATOM 763 C C . LYS A 1 99 ? 36.848 -3.256 -45.321 1.00 81.25 99 LYS A C 1
ATOM 765 O O . LYS A 1 99 ? 37.747 -2.411 -45.304 1.00 81.25 99 LYS A O 1
ATOM 770 N N . ARG A 1 100 ? 35.624 -3.009 -44.866 1.00 87.81 100 ARG A N 1
ATOM 771 C CA . ARG A 1 100 ? 35.206 -1.716 -44.317 1.00 87.81 100 ARG A CA 1
ATOM 772 C C . ARG A 1 100 ? 34.656 -1.879 -42.906 1.00 87.81 100 ARG A C 1
ATOM 774 O O . ARG A 1 100 ? 34.329 -2.979 -42.485 1.00 87.81 100 ARG A O 1
ATOM 781 N N . ALA A 1 101 ? 34.603 -0.796 -42.145 1.00 88.94 101 ALA A N 1
ATOM 782 C CA . ALA A 1 101 ? 34.091 -0.774 -40.783 1.00 88.94 101 ALA A CA 1
ATOM 783 C C . ALA A 1 101 ? 33.204 0.451 -40.564 1.00 88.94 101 ALA A C 1
ATOM 785 O O . ALA A 1 101 ? 33.668 1.583 -40.713 1.00 88.94 101 ALA A O 1
ATOM 786 N N . THR A 1 102 ? 31.947 0.229 -40.189 1.00 89.62 102 THR A N 1
ATOM 787 C CA . THR A 1 102 ? 30.959 1.284 -39.927 1.00 89.62 102 THR A CA 1
ATOM 788 C C . THR A 1 102 ? 30.776 1.482 -38.429 1.00 89.62 102 THR A C 1
ATOM 790 O O . THR A 1 102 ? 30.748 0.523 -37.658 1.00 89.62 102 THR A O 1
ATOM 793 N N . CYS A 1 103 ? 30.708 2.739 -37.992 1.00 89.44 103 CYS A N 1
ATOM 794 C CA . CYS A 1 103 ? 30.516 3.083 -36.583 1.00 89.44 103 CYS A CA 1
ATOM 795 C C . CYS A 1 103 ? 29.116 2.677 -36.100 1.00 89.44 103 CYS A C 1
ATOM 797 O O . CYS A 1 103 ? 28.141 3.198 -36.629 1.00 89.44 103 CYS A O 1
ATOM 799 N N . LYS A 1 104 ? 29.030 1.858 -35.039 1.00 88.12 104 LYS A N 1
ATOM 800 C CA . LYS A 1 104 ? 27.766 1.360 -34.441 1.00 88.12 104 LYS A CA 1
ATOM 801 C C . LYS A 1 104 ? 26.863 2.433 -33.830 1.00 88.12 104 LYS A C 1
ATOM 803 O O . LYS A 1 104 ? 25.741 2.143 -33.439 1.00 88.12 104 LYS A O 1
ATOM 808 N N . HIS A 1 105 ? 27.404 3.631 -33.613 1.00 87.12 105 HIS A N 1
ATOM 809 C CA . HIS A 1 105 ? 26.731 4.686 -32.850 1.00 87.12 105 HIS A CA 1
ATOM 810 C C . HIS A 1 105 ? 26.070 5.723 -33.745 1.00 87.12 105 HIS A C 1
ATOM 812 O O . HIS A 1 105 ? 25.066 6.308 -33.365 1.00 87.12 105 HIS A O 1
ATOM 818 N N . CYS A 1 106 ? 26.659 6.000 -34.910 1.00 84.81 106 CYS A N 1
ATOM 819 C CA . CYS A 1 106 ? 26.142 7.012 -35.832 1.00 84.81 106 CYS A CA 1
ATOM 820 C C . CYS A 1 106 ? 25.729 6.447 -37.188 1.00 84.81 106 CYS A C 1
ATOM 822 O O . CYS A 1 106 ? 25.241 7.231 -38.000 1.00 84.81 106 CYS A O 1
ATOM 824 N N . ASP A 1 107 ? 26.032 5.170 -37.458 1.00 82.88 107 ASP A N 1
ATOM 825 C CA . ASP A 1 107 ? 25.741 4.391 -38.674 1.00 82.88 107 ASP A CA 1
ATOM 826 C C . ASP A 1 107 ? 26.094 5.057 -40.019 1.00 82.88 107 ASP A C 1
ATOM 828 O O . ASP A 1 107 ? 25.810 4.538 -41.092 1.00 82.88 107 ASP A O 1
ATOM 832 N N . SER A 1 108 ? 26.770 6.206 -39.981 1.00 81.00 108 SER A N 1
ATOM 833 C CA . SER A 1 108 ? 26.955 7.111 -41.120 1.00 81.00 108 SER A CA 1
ATOM 834 C C . SER A 1 108 ? 28.407 7.223 -41.564 1.00 81.00 108 SER A C 1
ATOM 836 O O . SER A 1 108 ? 28.689 7.666 -42.677 1.00 81.00 108 SER A O 1
ATOM 838 N N . LYS A 1 109 ? 29.361 6.855 -40.701 1.00 87.62 109 LYS A N 1
ATOM 839 C CA . LYS A 1 109 ? 30.793 6.902 -41.011 1.00 87.62 109 LYS A CA 1
ATOM 840 C C . LYS A 1 109 ? 31.356 5.497 -41.151 1.00 87.62 109 LYS A C 1
ATOM 842 O O . LYS A 1 109 ? 31.328 4.712 -40.203 1.00 87.62 109 LYS A O 1
ATOM 847 N N . THR A 1 110 ? 31.925 5.248 -42.326 1.00 88.81 110 THR A N 1
ATOM 848 C CA . THR A 1 110 ? 32.552 3.988 -42.724 1.00 88.81 110 THR A CA 1
ATOM 849 C C . THR A 1 110 ? 34.028 4.225 -43.036 1.00 88.81 110 THR A C 1
ATOM 851 O O . THR A 1 110 ? 34.382 5.211 -43.682 1.00 88.81 110 THR A O 1
ATOM 854 N N . PHE A 1 111 ? 34.893 3.328 -42.569 1.00 88.62 111 PHE A N 1
ATOM 855 C CA . PHE A 1 111 ? 36.349 3.397 -42.708 1.00 88.62 111 PHE A CA 1
ATOM 856 C C . PHE A 1 111 ? 36.888 2.130 -43.368 1.00 88.62 111 PHE A C 1
ATOM 858 O O . PHE A 1 111 ? 36.258 1.082 -43.288 1.00 88.62 111 PHE A O 1
ATOM 865 N N . ILE A 1 112 ? 38.065 2.203 -43.988 1.00 86.00 112 ILE A N 1
ATOM 866 C CA . ILE A 1 112 ? 38.761 1.015 -44.499 1.00 86.00 112 ILE A CA 1
ATOM 867 C C . ILE A 1 112 ? 39.343 0.239 -43.309 1.00 86.00 112 ILE A C 1
ATOM 869 O O . ILE A 1 112 ? 39.987 0.819 -42.435 1.00 86.00 112 ILE A O 1
ATOM 873 N N . ALA A 1 113 ? 39.091 -1.066 -43.285 1.00 82.12 113 ALA A N 1
ATOM 874 C CA . ALA A 1 113 ? 39.392 -2.003 -42.204 1.00 82.12 113 ALA A CA 1
ATOM 875 C C . ALA A 1 113 ? 40.381 -3.109 -42.632 1.00 82.12 113 ALA A C 1
ATOM 877 O O . ALA A 1 113 ? 40.458 -4.166 -42.005 1.00 82.12 113 ALA A O 1
ATOM 878 N N . ASP A 1 114 ? 41.121 -2.883 -43.718 1.00 80.00 114 ASP A N 1
ATOM 879 C CA . ASP A 1 114 ? 42.202 -3.754 -44.183 1.00 80.00 114 ASP A CA 1
ATOM 880 C C . ASP A 1 114 ? 43.441 -3.616 -43.277 1.00 80.00 114 ASP A C 1
ATOM 882 O O . ASP A 1 114 ? 43.737 -2.535 -42.766 1.00 80.00 114 ASP A O 1
ATOM 886 N N . SER A 1 115 ? 44.184 -4.711 -43.082 1.00 76.50 115 SER A N 1
ATOM 887 C CA . SER A 1 115 ? 45.371 -4.769 -42.215 1.00 76.50 115 SER A CA 1
ATOM 888 C C . SER A 1 115 ? 46.471 -3.767 -42.576 1.00 76.50 115 SER A C 1
ATOM 890 O O . SER A 1 115 ? 47.298 -3.444 -41.726 1.00 76.50 115 SER A O 1
ATOM 892 N N . ARG A 1 116 ? 46.490 -3.273 -43.821 1.00 78.62 116 ARG A N 1
ATOM 893 C CA . ARG A 1 116 ? 47.429 -2.245 -44.297 1.00 78.62 116 ARG A CA 1
ATOM 894 C C . ARG A 1 116 ? 47.128 -0.850 -43.742 1.00 78.62 116 ARG A C 1
ATOM 896 O O . ARG A 1 116 ? 47.995 0.019 -43.792 1.00 78.62 116 ARG A O 1
ATOM 903 N N . TYR A 1 117 ? 45.929 -0.630 -43.202 1.00 79.81 117 TYR A N 1
ATOM 904 C CA . TYR A 1 117 ? 45.491 0.658 -42.676 1.00 79.81 117 TYR A CA 1
ATOM 905 C C . TYR A 1 117 ? 45.390 0.621 -41.147 1.00 79.81 117 TYR A C 1
ATOM 907 O O . TYR A 1 117 ? 44.834 -0.295 -40.543 1.00 79.81 117 TYR A O 1
ATOM 915 N N . GLY A 1 118 ? 45.940 1.648 -40.496 1.00 81.56 118 GLY A N 1
ATOM 916 C CA . GLY A 1 118 ? 45.877 1.788 -39.041 1.00 81.56 118 GLY A CA 1
ATOM 917 C C . GLY A 1 118 ? 44.498 2.230 -38.532 1.00 81.56 118 GLY A C 1
ATOM 918 O O . GLY A 1 118 ? 43.683 2.789 -39.262 1.00 81.56 118 GLY A O 1
ATOM 919 N N . THR A 1 119 ? 44.256 2.079 -37.226 1.00 87.31 119 THR A N 1
ATOM 920 C CA . THR A 1 119 ? 42.970 2.438 -36.592 1.00 87.31 119 THR A CA 1
ATOM 921 C C . THR A 1 119 ? 42.833 3.918 -36.205 1.00 87.31 119 THR A C 1
ATOM 923 O O . THR A 1 119 ? 41.883 4.303 -35.521 1.00 87.31 119 THR A O 1
ATOM 926 N N . SER A 1 120 ? 43.781 4.767 -36.609 1.00 87.44 120 SER A N 1
ATOM 927 C CA . SER A 1 120 ? 43.865 6.173 -36.186 1.00 87.44 120 SER A CA 1
ATOM 928 C C . SER A 1 120 ? 42.656 7.006 -36.620 1.00 87.44 120 SER A C 1
ATOM 930 O O . SER A 1 120 ? 42.193 7.853 -35.860 1.00 87.44 120 SER A O 1
ATOM 932 N N . ASN A 1 121 ? 42.105 6.746 -37.808 1.00 89.12 121 ASN A N 1
ATOM 933 C CA . ASN A 1 121 ? 40.940 7.478 -38.320 1.00 89.12 121 ASN A CA 1
ATOM 934 C C . ASN A 1 121 ? 39.658 7.123 -37.556 1.00 89.12 121 ASN A C 1
ATOM 936 O O . ASN A 1 121 ? 38.882 8.013 -37.214 1.00 89.12 121 ASN A O 1
ATOM 940 N N . MET A 1 122 ? 39.488 5.846 -37.204 1.00 91.12 122 MET A N 1
ATOM 941 C CA . MET A 1 122 ? 38.384 5.375 -36.362 1.00 91.12 122 MET A CA 1
ATOM 942 C C . MET A 1 122 ? 38.454 5.990 -34.961 1.00 91.12 122 MET A C 1
ATOM 944 O O . MET A 1 122 ? 37.448 6.478 -34.451 1.00 91.12 122 MET A O 1
ATOM 948 N N . LYS A 1 123 ? 39.655 6.061 -34.368 1.00 90.44 123 LYS A N 1
ATOM 949 C CA . LYS A 1 123 ? 39.867 6.715 -33.068 1.00 90.44 123 LYS A CA 1
ATOM 950 C C . LYS A 1 123 ? 39.497 8.204 -33.106 1.00 90.44 123 LYS A C 1
ATOM 952 O O . LYS A 1 123 ? 38.697 8.648 -32.288 1.00 90.44 123 LYS A O 1
ATOM 957 N N . LYS A 1 124 ? 40.008 8.952 -34.095 1.00 92.06 124 LYS A N 1
ATOM 958 C CA . LYS A 1 124 ? 39.680 10.379 -34.293 1.00 92.06 124 LYS A CA 1
ATOM 959 C C . LYS A 1 124 ? 38.185 10.612 -34.518 1.00 92.06 124 LYS A C 1
ATOM 961 O O . LYS A 1 124 ? 37.654 11.648 -34.129 1.00 92.06 124 LYS A O 1
ATOM 966 N N . HIS A 1 125 ? 37.504 9.667 -35.165 1.00 92.62 125 HIS A N 1
ATOM 967 C CA . HIS A 1 125 ? 36.057 9.721 -35.320 1.00 92.62 125 HIS A CA 1
ATOM 968 C C . HIS A 1 125 ? 35.336 9.550 -33.983 1.00 92.62 125 HIS A C 1
ATOM 970 O O . HIS A 1 125 ? 34.491 10.381 -33.669 1.00 92.62 125 HIS A O 1
ATOM 976 N N . LEU A 1 126 ? 35.681 8.534 -33.183 1.00 90.81 126 LEU A N 1
ATOM 977 C CA . LEU A 1 126 ? 35.065 8.318 -31.870 1.00 90.81 126 LEU A CA 1
ATOM 978 C C . LEU A 1 126 ? 35.223 9.544 -30.956 1.00 90.81 126 LEU A C 1
ATOM 980 O O . LEU A 1 126 ? 34.276 9.926 -30.279 1.00 90.81 126 LEU A O 1
ATOM 984 N N . GLU A 1 127 ? 36.366 10.233 -30.996 1.00 90.00 127 GLU A N 1
ATOM 985 C CA . GLU A 1 127 ? 36.586 11.487 -30.252 1.00 90.00 127 GLU A CA 1
ATOM 986 C C . GLU A 1 127 ? 35.575 12.597 -30.604 1.00 90.00 127 GLU A C 1
ATOM 988 O O . GLU A 1 127 ? 35.261 13.422 -29.752 1.00 90.00 127 GLU A O 1
ATOM 993 N N . LYS A 1 128 ? 35.026 12.603 -31.827 1.00 90.88 128 LYS A N 1
ATOM 994 C CA . LYS A 1 128 ? 34.097 13.637 -32.329 1.00 90.88 128 LYS A CA 1
ATOM 995 C C . LYS A 1 128 ? 32.664 13.147 -32.555 1.00 90.88 128 LYS A C 1
ATOM 997 O O . LYS A 1 128 ? 31.782 13.946 -32.852 1.00 90.88 128 LYS A O 1
ATOM 1002 N N . CYS A 1 129 ? 32.425 11.843 -32.474 1.00 88.62 129 CYS A N 1
ATOM 1003 C CA . CYS A 1 129 ? 31.126 11.241 -32.731 1.00 88.62 129 CYS A CA 1
ATOM 1004 C C . CYS A 1 129 ? 30.180 11.531 -31.561 1.00 88.62 129 CYS A C 1
ATOM 1006 O O . CYS A 1 129 ? 30.307 10.930 -30.497 1.00 88.62 129 CYS A O 1
ATOM 1008 N N . THR A 1 130 ? 29.222 12.436 -31.757 1.00 86.75 130 THR A N 1
ATOM 1009 C CA . THR A 1 130 ? 28.274 12.867 -30.717 1.00 86.75 130 THR A CA 1
ATOM 1010 C C . THR A 1 130 ? 27.469 11.703 -30.140 1.00 86.75 130 THR A C 1
ATOM 1012 O O . THR A 1 130 ? 27.330 11.610 -28.924 1.00 86.75 130 THR A O 1
ATOM 1015 N N . ALA A 1 131 ? 27.021 10.769 -30.984 1.00 84.75 131 ALA A N 1
ATOM 1016 C CA . ALA A 1 131 ? 26.293 9.577 -30.554 1.00 84.75 131 ALA A CA 1
ATOM 1017 C C . ALA A 1 131 ? 27.150 8.644 -29.677 1.00 84.75 131 ALA A C 1
ATOM 1019 O O . ALA A 1 131 ? 26.692 8.175 -28.636 1.00 84.75 131 ALA A O 1
ATOM 1020 N N . TYR A 1 132 ? 28.424 8.446 -30.034 1.00 86.69 132 TYR A N 1
ATOM 1021 C CA . TYR A 1 132 ? 29.357 7.680 -29.205 1.00 86.69 132 TYR A CA 1
ATOM 1022 C C . TYR A 1 132 ? 29.677 8.399 -27.890 1.00 86.69 132 TYR A C 1
ATOM 1024 O O . TYR A 1 132 ? 29.727 7.757 -26.847 1.00 86.69 132 TYR A O 1
ATOM 1032 N N . GLN A 1 133 ? 29.869 9.722 -27.906 1.00 85.06 133 GLN A N 1
ATOM 1033 C CA . GLN A 1 133 ? 30.124 10.491 -26.683 1.00 85.06 133 GLN A CA 1
ATOM 1034 C C . GLN A 1 133 ? 28.920 10.457 -25.732 1.00 85.06 133 GLN A C 1
ATOM 1036 O O . GLN A 1 133 ? 29.112 10.306 -24.528 1.00 85.06 133 GLN A O 1
ATOM 1041 N N . ALA A 1 134 ? 27.691 10.499 -26.257 1.00 78.69 134 ALA A N 1
ATOM 1042 C CA . ALA A 1 134 ? 26.477 10.314 -25.467 1.00 78.69 134 ALA A CA 1
ATOM 1043 C C . ALA A 1 134 ? 26.405 8.902 -24.853 1.00 78.69 134 ALA A C 1
ATOM 1045 O O . ALA A 1 134 ? 26.220 8.762 -23.646 1.00 78.69 134 ALA A O 1
ATOM 1046 N N . ALA A 1 135 ? 26.644 7.851 -25.645 1.00 79.62 135 ALA A N 1
ATOM 1047 C CA . ALA A 1 135 ? 26.675 6.472 -25.150 1.00 79.62 135 ALA A CA 1
ATOM 1048 C C . ALA A 1 135 ? 27.802 6.234 -24.124 1.00 79.62 135 ALA A C 1
ATOM 1050 O O . ALA A 1 135 ? 27.630 5.505 -23.145 1.00 79.62 135 ALA A O 1
ATOM 1051 N N . LYS A 1 136 ? 28.957 6.877 -24.321 1.00 81.44 136 LYS A N 1
ATOM 1052 C CA . LYS A 1 136 ? 30.092 6.847 -23.396 1.00 81.44 136 LYS A CA 1
ATOM 1053 C C . LYS A 1 136 ? 29.772 7.575 -22.094 1.00 81.44 136 LYS A C 1
ATOM 1055 O O . LYS A 1 136 ? 30.141 7.064 -21.046 1.00 81.44 136 LYS A O 1
ATOM 1060 N N . ALA A 1 137 ? 29.071 8.707 -22.137 1.00 69.25 137 ALA A N 1
ATOM 1061 C CA . ALA A 1 137 ? 28.632 9.431 -20.943 1.00 69.25 137 ALA A CA 1
ATOM 1062 C C . ALA A 1 137 ? 27.652 8.600 -20.097 1.00 69.25 137 ALA A C 1
ATOM 1064 O O . ALA A 1 137 ? 27.788 8.554 -18.877 1.00 69.25 137 ALA A O 1
ATOM 1065 N N . VAL A 1 138 ? 26.744 7.857 -20.742 1.00 66.12 138 VAL A N 1
ATOM 1066 C CA . VAL A 1 138 ? 25.859 6.893 -20.061 1.00 66.12 138 VAL A CA 1
ATOM 1067 C C . VAL A 1 138 ? 26.663 5.762 -19.407 1.00 66.12 138 VAL A C 1
ATOM 1069 O O . VAL A 1 138 ? 26.404 5.406 -18.262 1.00 66.12 138 VAL A O 1
ATOM 1072 N N . LYS A 1 139 ? 27.676 5.215 -20.094 1.00 64.56 139 LYS A N 1
ATOM 1073 C CA . LYS A 1 139 ? 28.546 4.155 -19.544 1.00 64.56 139 LYS A CA 1
ATOM 1074 C C . LYS A 1 139 ? 29.539 4.646 -18.479 1.00 64.56 139 LYS A C 1
ATOM 1076 O O . LYS A 1 139 ? 29.989 3.838 -17.676 1.00 64.56 139 LYS A O 1
ATOM 1081 N N . ALA A 1 140 ? 29.906 5.927 -18.492 1.00 62.88 140 ALA A N 1
ATOM 1082 C CA . ALA A 1 140 ? 30.914 6.518 -17.608 1.00 62.88 140 ALA A CA 1
ATOM 1083 C C . ALA A 1 140 ? 30.350 7.069 -16.284 1.00 62.88 140 ALA A C 1
ATOM 1085 O O . ALA A 1 140 ? 31.122 7.574 -15.478 1.00 62.88 140 ALA A O 1
ATOM 1086 N N . GLY A 1 141 ? 29.042 6.945 -16.031 1.00 55.41 141 GLY A N 1
ATOM 1087 C CA . GLY A 1 141 ? 28.490 7.091 -14.683 1.00 55.41 141 GLY A CA 1
ATOM 1088 C C . GLY A 1 141 ? 28.502 8.512 -14.114 1.00 55.41 141 GLY A C 1
ATOM 1089 O O . GLY A 1 141 ? 28.982 8.724 -13.008 1.00 55.41 141 GLY A O 1
ATOM 1090 N N . SER A 1 142 ? 27.895 9.477 -14.811 1.00 49.69 142 SER A N 1
ATOM 1091 C CA . SER A 1 142 ? 27.355 10.692 -14.164 1.00 49.69 142 SER A CA 1
ATOM 1092 C C . SER A 1 142 ? 25.824 10.646 -14.058 1.00 49.69 142 SER A C 1
ATOM 1094 O O . SER A 1 142 ? 25.135 11.652 -14.216 1.00 49.69 142 SER A O 1
ATOM 1096 N N . GLY A 1 143 ? 25.293 9.448 -13.852 1.00 48.56 143 GLY A N 1
ATOM 1097 C CA . GLY A 1 143 ? 23.876 9.172 -13.694 1.00 48.56 143 GLY A CA 1
ATOM 1098 C C . GLY A 1 143 ? 23.732 7.686 -13.445 1.00 48.56 143 GLY A C 1
ATOM 1099 O O . GLY A 1 143 ? 23.630 6.902 -14.384 1.00 48.56 143 GLY A O 1
ATOM 1100 N N . GLU A 1 144 ? 23.817 7.294 -12.180 1.00 51.19 144 GLU A N 1
ATOM 1101 C CA . GLU A 1 144 ? 23.449 5.958 -11.738 1.00 51.19 144 GLU A CA 1
ATOM 1102 C C . GLU A 1 144 ? 21.957 5.785 -12.057 1.00 51.19 144 GLU A C 1
ATOM 1104 O O . GLU A 1 144 ? 21.080 6.222 -11.315 1.00 51.19 144 GLU A O 1
ATOM 1109 N N . VAL A 1 145 ? 21.642 5.253 -13.242 1.00 56.53 145 VAL A N 1
ATOM 1110 C CA . VAL A 1 145 ? 20.266 4.884 -13.570 1.00 56.53 145 VAL A CA 1
ATOM 1111 C C . VAL A 1 145 ? 19.952 3.715 -12.653 1.00 56.53 145 VAL A C 1
ATOM 1113 O O . VAL A 1 145 ? 20.427 2.604 -12.894 1.00 56.53 145 VAL A O 1
ATOM 1116 N N . ALA A 1 146 ? 19.220 3.993 -11.572 1.00 60.47 146 ALA A N 1
ATOM 1117 C CA . ALA A 1 146 ? 18.805 2.994 -10.603 1.00 60.47 146 ALA A CA 1
ATOM 1118 C C . ALA A 1 146 ? 18.274 1.767 -11.353 1.00 60.47 146 ALA A C 1
ATOM 1120 O O . ALA A 1 146 ? 17.308 1.845 -12.120 1.00 60.47 146 ALA A O 1
ATOM 1121 N N . ARG A 1 147 ? 18.969 0.639 -11.188 1.00 73.81 147 ARG A N 1
ATOM 1122 C CA . ARG A 1 147 ? 18.590 -0.622 -11.819 1.00 73.81 147 ARG A CA 1
ATOM 1123 C C . ARG A 1 147 ? 17.170 -0.961 -11.373 1.00 73.81 147 ARG A C 1
ATOM 1125 O O . ARG A 1 147 ? 16.876 -0.926 -10.182 1.00 73.81 147 ARG A O 1
ATOM 1132 N N . PHE A 1 148 ? 16.295 -1.291 -12.322 1.00 84.88 148 PHE A N 1
ATOM 1133 C CA . PHE A 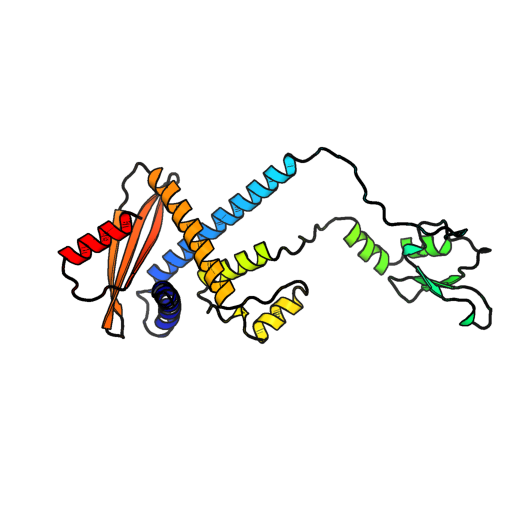1 148 ? 14.919 -1.658 -12.006 1.00 84.88 148 PHE A CA 1
ATOM 1134 C C . PHE A 1 148 ? 14.892 -2.878 -11.079 1.00 84.88 148 PHE A C 1
ATOM 1136 O O . PHE A 1 148 ? 15.357 -3.958 -11.450 1.00 84.88 148 PHE A O 1
ATOM 1143 N N . ASP A 1 149 ? 14.335 -2.695 -9.884 1.00 86.81 149 ASP A N 1
ATOM 1144 C CA . ASP A 1 149 ? 14.049 -3.776 -8.949 1.00 86.81 149 ASP A CA 1
ATOM 1145 C C . ASP A 1 149 ? 12.536 -4.065 -8.944 1.00 86.81 149 ASP A C 1
ATOM 1147 O O . ASP A 1 149 ? 11.740 -3.228 -8.494 1.00 86.81 149 ASP A O 1
ATOM 1151 N N . PRO A 1 150 ? 12.108 -5.260 -9.397 1.00 89.31 150 PRO A N 1
ATOM 1152 C CA . PRO A 1 150 ? 10.711 -5.677 -9.339 1.00 89.31 150 PRO A CA 1
ATOM 1153 C C . PRO A 1 150 ? 10.095 -5.616 -7.933 1.00 89.31 150 PRO A C 1
ATOM 1155 O O . PRO A 1 150 ? 8.882 -5.434 -7.812 1.00 89.31 150 PRO A O 1
ATOM 1158 N N . LYS A 1 151 ? 10.888 -5.784 -6.866 1.00 90.94 151 LYS A N 1
ATOM 1159 C CA . LYS A 1 151 ? 10.400 -5.699 -5.481 1.00 90.94 151 LYS A CA 1
ATOM 1160 C C . LYS A 1 151 ? 10.022 -4.267 -5.121 1.00 90.94 151 LYS A C 1
ATOM 1162 O O . LYS A 1 151 ? 8.904 -4.055 -4.655 1.00 90.94 151 LYS A O 1
ATOM 1167 N N . VAL A 1 152 ? 10.900 -3.307 -5.416 1.00 91.19 152 VAL A N 1
ATOM 1168 C CA . VAL A 1 152 ? 10.646 -1.873 -5.197 1.00 91.19 152 VAL A CA 1
ATOM 1169 C C . VAL A 1 152 ? 9.428 -1.425 -6.003 1.00 91.19 152 VAL A C 1
ATOM 1171 O O . VAL A 1 152 ? 8.541 -0.765 -5.469 1.00 91.19 152 VAL A O 1
ATOM 1174 N N . TYR A 1 153 ? 9.313 -1.859 -7.262 1.00 93.00 153 TYR A N 1
ATOM 1175 C CA . TYR A 1 153 ? 8.133 -1.569 -8.079 1.00 93.00 153 TYR A CA 1
ATOM 1176 C C . TYR A 1 153 ? 6.831 -2.076 -7.437 1.00 93.00 153 TYR A C 1
ATOM 1178 O O . TYR A 1 153 ? 5.856 -1.331 -7.341 1.00 93.00 153 TYR A O 1
ATOM 1186 N N . ARG A 1 154 ? 6.810 -3.326 -6.953 1.00 94.31 154 ARG A N 1
ATOM 1187 C CA . ARG A 1 154 ? 5.629 -3.899 -6.283 1.00 94.31 154 ARG A CA 1
ATOM 1188 C C . ARG A 1 154 ? 5.282 -3.183 -4.984 1.00 94.31 154 ARG A C 1
ATOM 1190 O O . ARG A 1 154 ? 4.102 -3.010 -4.686 1.00 94.31 154 ARG A O 1
ATOM 1197 N N . GLU A 1 155 ? 6.285 -2.755 -4.228 1.00 92.75 155 GLU A N 1
ATOM 1198 C CA . GLU A 1 155 ? 6.073 -1.965 -3.021 1.00 92.75 155 GLU A CA 1
ATOM 1199 C C . GLU A 1 155 ? 5.450 -0.601 -3.349 1.00 92.75 155 GLU A C 1
ATOM 1201 O O . GLU A 1 155 ? 4.444 -0.232 -2.746 1.00 92.75 155 GLU A O 1
ATOM 1206 N N . LEU A 1 156 ? 5.971 0.109 -4.355 1.00 92.75 156 LEU A N 1
ATOM 1207 C CA . LEU A 1 156 ? 5.415 1.386 -4.818 1.00 92.75 156 LEU A CA 1
ATOM 1208 C C . LEU A 1 156 ? 3.974 1.239 -5.318 1.00 92.75 156 LEU A C 1
ATOM 1210 O O . LEU A 1 156 ? 3.127 2.077 -5.016 1.00 92.75 156 LEU A O 1
ATOM 1214 N N . VAL A 1 157 ? 3.673 0.153 -6.029 1.00 93.31 157 VAL A N 1
ATOM 1215 C CA . VAL A 1 157 ? 2.310 -0.194 -6.455 1.00 93.31 157 VAL A CA 1
ATOM 1216 C C . VAL A 1 157 ? 1.392 -0.379 -5.244 1.00 93.31 157 VAL A C 1
ATOM 1218 O O . VAL A 1 157 ? 0.318 0.218 -5.193 1.00 93.31 157 VAL A O 1
ATOM 1221 N N . ALA A 1 158 ? 1.813 -1.156 -4.240 1.00 92.38 158 ALA A N 1
ATOM 1222 C CA . ALA A 1 158 ? 1.033 -1.367 -3.022 1.00 92.38 158 ALA A CA 1
ATOM 1223 C C . ALA A 1 158 ? 0.809 -0.059 -2.244 1.00 92.38 158 ALA A C 1
ATOM 1225 O O . ALA A 1 158 ? -0.308 0.200 -1.789 1.00 92.38 158 ALA A O 1
ATOM 1226 N N . LYS A 1 159 ? 1.840 0.791 -2.145 1.00 89.38 159 LYS A N 1
ATOM 1227 C CA . LYS A 1 159 ? 1.755 2.131 -1.548 1.00 89.38 159 LYS A CA 1
ATOM 1228 C C . LYS A 1 159 ? 0.774 3.020 -2.312 1.00 89.38 159 LYS A C 1
ATOM 1230 O O . LYS A 1 159 ? -0.075 3.646 -1.688 1.00 89.38 159 LYS A O 1
ATOM 1235 N N . ALA A 1 160 ? 0.820 3.028 -3.645 1.00 91.25 160 ALA A N 1
ATOM 1236 C CA . ALA A 1 160 ? -0.099 3.802 -4.480 1.00 91.25 160 ALA A CA 1
ATOM 1237 C C . ALA A 1 160 ? -1.558 3.346 -4.324 1.00 91.25 160 ALA A C 1
ATOM 1239 O O . ALA A 1 160 ? -2.452 4.185 -4.221 1.00 91.25 160 ALA A O 1
ATOM 1240 N N . ILE A 1 161 ? -1.798 2.030 -4.254 1.00 92.00 161 ILE A N 1
ATOM 1241 C CA . ILE A 1 161 ? -3.127 1.459 -3.991 1.00 92.00 161 ILE A CA 1
ATOM 1242 C C . ILE A 1 161 ? -3.674 1.962 -2.658 1.00 92.00 161 ILE A C 1
ATOM 1244 O O . ILE A 1 161 ? -4.796 2.453 -2.610 1.00 92.00 161 ILE A O 1
ATOM 1248 N N . ILE A 1 162 ? -2.877 1.872 -1.592 1.00 87.38 162 ILE A N 1
ATOM 1249 C CA . ILE A 1 162 ? -3.294 2.293 -0.250 1.00 87.38 162 ILE A CA 1
ATOM 1250 C C . ILE A 1 162 ? -3.481 3.812 -0.184 1.00 87.38 162 ILE A C 1
ATOM 1252 O O . ILE A 1 162 ? -4.453 4.286 0.391 1.00 87.38 162 ILE A O 1
ATOM 1256 N N . ARG A 1 163 ? -2.572 4.582 -0.790 1.00 84.62 163 ARG A N 1
ATOM 1257 C CA . ARG A 1 163 ? -2.587 6.050 -0.748 1.00 84.62 163 ARG A CA 1
ATOM 1258 C C . ARG A 1 163 ? -3.771 6.649 -1.502 1.00 84.62 163 ARG A C 1
ATOM 1260 O O . ARG A 1 163 ? -4.356 7.619 -1.036 1.00 84.62 163 ARG A O 1
ATOM 1267 N N . HIS A 1 164 ? -4.108 6.100 -2.665 1.00 87.81 164 HIS A N 1
ATOM 1268 C CA . HIS A 1 164 ? -5.122 6.678 -3.555 1.00 87.81 164 HIS A CA 1
ATOM 1269 C C . HIS A 1 164 ? -6.409 5.858 -3.644 1.00 87.81 164 HIS A C 1
ATOM 1271 O O . HIS A 1 164 ? -7.321 6.230 -4.375 1.00 87.81 164 HIS A O 1
ATOM 1277 N N . GLY A 1 165 ? -6.485 4.737 -2.929 1.00 85.06 165 GLY A N 1
ATOM 1278 C CA . GLY A 1 165 ? -7.637 3.846 -2.964 1.00 85.06 165 GLY A CA 1
ATOM 1279 C C . GLY A 1 165 ? -7.901 3.222 -4.327 1.00 85.06 165 GLY A C 1
ATOM 1280 O O . GLY A 1 165 ? -9.048 2.945 -4.676 1.00 85.06 165 GLY A O 1
ATOM 1281 N N . TYR A 1 166 ? -6.849 2.989 -5.115 1.00 90.81 166 TYR A N 1
ATOM 1282 C CA . TYR A 1 166 ? -7.015 2.330 -6.404 1.00 90.81 166 TYR A CA 1
ATOM 1283 C C . TYR A 1 166 ? -7.557 0.914 -6.226 1.00 90.81 166 TYR A C 1
ATOM 1285 O O . TYR A 1 166 ? -7.135 0.166 -5.344 1.00 90.81 166 TYR A O 1
ATOM 1293 N N . SER A 1 167 ? -8.460 0.505 -7.118 1.00 93.25 167 SER A N 1
ATOM 1294 C CA . SER A 1 167 ? -8.858 -0.898 -7.187 1.00 93.25 167 SER A CA 1
ATOM 1295 C C . SER A 1 167 ? -7.632 -1.776 -7.441 1.00 93.25 167 SER A C 1
ATOM 1297 O O . SER A 1 167 ? -6.779 -1.449 -8.268 1.00 93.25 167 SER A O 1
ATOM 1299 N N . PHE A 1 168 ? -7.580 -2.947 -6.803 1.00 91.00 168 PHE A N 1
ATOM 1300 C CA . PHE A 1 168 ? -6.523 -3.932 -7.043 1.00 91.00 168 PHE A CA 1
ATOM 1301 C C . PHE A 1 168 ? -6.433 -4.371 -8.517 1.00 91.00 168 PHE A C 1
ATOM 1303 O O . PHE A 1 168 ? -5.389 -4.863 -8.938 1.00 91.00 168 PHE A O 1
ATOM 1310 N N . SER A 1 169 ? -7.505 -4.212 -9.308 1.00 93.44 169 SER A N 1
ATOM 1311 C CA . SER A 1 169 ? -7.497 -4.522 -10.742 1.00 93.44 169 SER A CA 1
ATOM 1312 C C . SER A 1 169 ? -6.886 -3.422 -11.609 1.00 93.44 169 SER A C 1
ATOM 1314 O O . SER A 1 169 ? -6.604 -3.679 -12.775 1.00 93.44 169 SER A O 1
ATOM 1316 N N . TRP A 1 170 ? -6.653 -2.216 -11.079 1.00 93.62 170 TRP A N 1
ATOM 1317 C CA . TRP A 1 170 ? -6.156 -1.086 -11.869 1.00 93.62 170 TRP A CA 1
ATOM 1318 C C . TRP A 1 170 ? -4.853 -1.429 -12.600 1.00 93.62 170 TRP A C 1
ATOM 1320 O O . TRP A 1 170 ? -4.726 -1.144 -13.786 1.00 93.62 170 TRP A O 1
ATOM 1330 N N . PHE A 1 171 ? -3.937 -2.140 -11.935 1.00 92.06 171 PHE A N 1
ATOM 1331 C CA . PHE A 1 171 ? -2.658 -2.594 -12.502 1.00 92.06 171 PHE A CA 1
ATOM 1332 C C . PHE A 1 171 ? -2.791 -3.804 -13.451 1.00 92.06 171 PHE A C 1
ATOM 1334 O O . PHE A 1 171 ? -1.847 -4.160 -14.156 1.00 92.06 171 PHE A O 1
ATOM 1341 N N . GLU A 1 172 ? -3.963 -4.443 -13.508 1.00 91.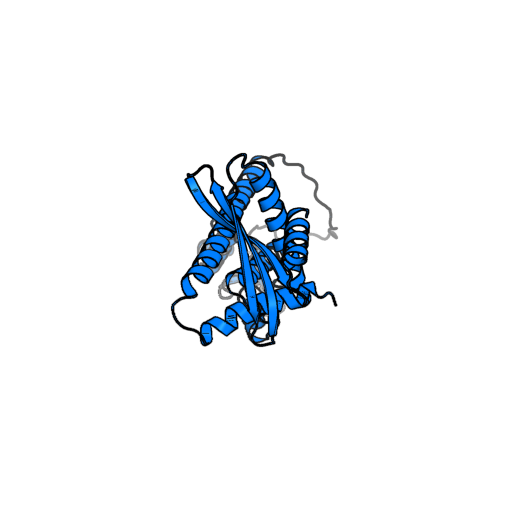31 172 GLU A N 1
ATOM 1342 C CA . GLU A 1 172 ? -4.267 -5.500 -14.477 1.00 91.31 172 GLU A CA 1
ATOM 1343 C C . GLU A 1 172 ? -4.831 -4.961 -15.790 1.00 91.31 172 GLU A C 1
ATOM 1345 O O . GLU A 1 172 ? -4.734 -5.641 -16.812 1.00 91.31 172 GLU A O 1
ATOM 1350 N N . HIS A 1 173 ? -5.430 -3.769 -15.774 1.00 94.06 173 HIS A N 1
ATOM 1351 C CA . HIS A 1 173 ? -6.063 -3.193 -16.952 1.00 94.06 173 HIS A CA 1
ATOM 1352 C C . HIS A 1 173 ? -5.035 -2.960 -18.065 1.00 94.06 173 HIS A C 1
ATOM 1354 O O . HIS A 1 173 ? -3.913 -2.520 -17.811 1.00 94.06 173 HIS A O 1
ATOM 1360 N N . LYS A 1 174 ? -5.443 -3.212 -19.315 1.00 94.56 174 LYS A N 1
ATOM 1361 C CA . LYS A 1 174 ? -4.564 -3.102 -20.488 1.00 94.56 174 LYS A CA 1
ATOM 1362 C C . LYS A 1 174 ? -3.888 -1.729 -20.580 1.00 94.56 174 LYS A C 1
ATOM 1364 O O . LYS A 1 174 ? -2.672 -1.676 -20.669 1.00 94.56 174 LYS A O 1
ATOM 1369 N N . GLY A 1 175 ? -4.652 -0.642 -20.441 1.00 95.88 175 GLY A N 1
ATOM 1370 C CA . GLY A 1 175 ? -4.100 0.718 -20.497 1.00 95.88 175 GLY A CA 1
ATOM 1371 C C . GLY A 1 175 ? -3.026 0.986 -19.436 1.00 95.88 175 GLY A C 1
ATOM 1372 O O . GLY A 1 175 ? -1.983 1.545 -19.753 1.00 95.88 175 GLY A O 1
ATOM 1373 N N . SER A 1 176 ? -3.224 0.522 -18.199 1.00 93.44 176 SER A N 1
ATOM 1374 C CA . SER A 1 176 ? -2.215 0.654 -17.138 1.00 93.44 176 SER A CA 1
ATOM 1375 C C . SER A 1 176 ? -0.956 -0.155 -17.452 1.00 93.44 176 SER A C 1
ATOM 1377 O O . SER A 1 176 ? 0.158 0.324 -17.249 1.00 93.44 176 SER A O 1
ATOM 1379 N N . ARG A 1 177 ? -1.110 -1.373 -17.987 1.00 93.94 177 ARG A N 1
ATOM 1380 C CA . ARG A 1 177 ? 0.026 -2.208 -18.411 1.00 93.94 177 ARG A CA 1
ATOM 1381 C C . ARG A 1 177 ? 0.812 -1.565 -19.546 1.00 93.94 177 ARG A C 1
ATOM 1383 O O . ARG A 1 177 ? 2.036 -1.559 -19.475 1.00 93.94 177 ARG A O 1
ATOM 1390 N N . ASP A 1 178 ? 0.124 -0.994 -20.530 1.00 93.75 178 ASP A N 1
ATOM 1391 C CA . ASP A 1 178 ? 0.747 -0.299 -21.658 1.00 93.75 178 ASP A CA 1
ATOM 1392 C C . ASP A 1 178 ? 1.577 0.902 -21.165 1.00 93.75 178 ASP A C 1
ATOM 1394 O O . ASP A 1 178 ? 2.723 1.070 -21.581 1.00 93.75 178 ASP A O 1
ATOM 1398 N N . ILE A 1 179 ? 1.054 1.675 -20.201 1.00 94.12 179 ILE A N 1
ATOM 1399 C CA . ILE A 1 179 ? 1.788 2.777 -19.552 1.00 94.12 179 ILE A CA 1
ATOM 1400 C C . ILE A 1 179 ? 3.064 2.263 -18.872 1.00 94.12 179 ILE A C 1
ATOM 1402 O O . ILE A 1 179 ? 4.149 2.791 -19.109 1.00 94.12 179 ILE A O 1
ATOM 1406 N N . HIS A 1 180 ? 2.965 1.230 -18.031 1.00 92.06 180 HIS A N 1
ATOM 1407 C CA . HIS A 1 180 ? 4.127 0.720 -17.298 1.00 92.06 180 HIS A CA 1
ATOM 1408 C C . HIS A 1 180 ? 5.171 0.064 -18.212 1.00 92.06 180 HIS A C 1
ATOM 1410 O O . HIS A 1 180 ? 6.365 0.248 -17.985 1.00 92.06 180 HIS A O 1
ATOM 1416 N N . ALA A 1 181 ? 4.737 -0.646 -19.256 1.00 89.56 181 ALA A N 1
ATOM 1417 C CA . ALA A 1 181 ? 5.623 -1.257 -20.243 1.00 89.56 181 ALA A CA 1
ATOM 1418 C C . ALA A 1 181 ? 6.354 -0.210 -21.097 1.00 89.56 181 ALA A C 1
ATOM 1420 O O . ALA A 1 181 ? 7.526 -0.401 -21.420 1.00 89.56 181 ALA A O 1
ATOM 1421 N N . TYR A 1 182 ? 5.688 0.904 -21.427 1.00 90.12 182 TYR A N 1
ATOM 1422 C CA . TYR A 1 182 ? 6.315 2.042 -22.103 1.00 90.12 182 TYR A CA 1
ATOM 1423 C C . TYR A 1 182 ? 7.410 2.684 -21.242 1.00 90.12 182 TYR A C 1
ATOM 1425 O O . TYR A 1 182 ? 8.481 3.008 -21.748 1.00 90.12 182 TYR A O 1
ATOM 1433 N N . LEU A 1 183 ? 7.161 2.838 -19.935 1.00 88.88 183 LEU A N 1
ATOM 1434 C CA . LEU A 1 183 ? 8.139 3.405 -19.003 1.00 88.88 183 LEU A CA 1
ATOM 1435 C C . LEU A 1 183 ? 9.339 2.477 -18.782 1.00 88.88 183 LEU A C 1
ATOM 1437 O O . LEU A 1 183 ? 10.468 2.954 -18.677 1.00 88.88 183 LEU A O 1
ATOM 1441 N N . ASN A 1 184 ? 9.109 1.165 -18.679 1.00 85.19 184 ASN A N 1
ATOM 1442 C CA . ASN A 1 184 ? 10.177 0.188 -18.515 1.00 85.19 184 ASN A CA 1
A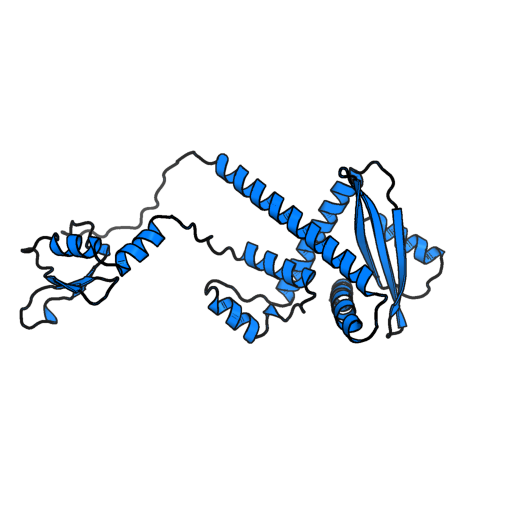TOM 1443 C C . ASN A 1 184 ? 9.749 -1.215 -18.979 1.00 85.19 184 ASN A C 1
ATOM 1445 O O . ASN A 1 184 ? 8.822 -1.819 -18.438 1.00 85.19 184 ASN A O 1
ATOM 1449 N N . ASN A 1 185 ? 10.495 -1.775 -19.934 1.00 83.88 185 ASN A N 1
ATOM 1450 C CA . ASN A 1 185 ? 10.218 -3.090 -20.517 1.00 83.88 185 ASN A CA 1
ATOM 1451 C C . ASN A 1 185 ? 10.474 -4.282 -19.572 1.00 83.88 185 ASN A C 1
ATOM 1453 O O . ASN A 1 185 ? 10.041 -5.393 -19.869 1.00 83.88 185 ASN A O 1
ATOM 1457 N N . GLN A 1 186 ? 11.153 -4.071 -18.442 1.00 83.88 186 GLN A N 1
ATOM 1458 C CA . GLN A 1 186 ? 11.411 -5.095 -17.426 1.00 83.88 186 GLN A CA 1
ATOM 1459 C C . GLN A 1 186 ? 10.255 -5.240 -16.429 1.00 83.88 186 GLN A C 1
ATOM 1461 O O . GLN A 1 186 ? 10.287 -6.132 -15.576 1.00 83.88 186 GLN A O 1
ATOM 1466 N N . VAL A 1 187 ? 9.233 -4.379 -16.509 1.00 89.25 187 VAL A N 1
ATOM 1467 C CA . VAL A 1 187 ? 8.075 -4.449 -15.617 1.00 89.25 187 VAL A CA 1
ATOM 1468 C C . VAL A 1 187 ? 7.289 -5.727 -15.876 1.00 89.25 187 VAL A C 1
ATOM 1470 O O . VAL A 1 187 ? 6.739 -5.957 -16.952 1.00 89.25 187 VAL A O 1
ATOM 1473 N N . VAL A 1 188 ? 7.182 -6.543 -14.832 1.00 88.25 188 VAL A N 1
ATOM 1474 C CA . VAL A 1 188 ? 6.324 -7.725 -14.828 1.00 88.25 188 VAL A CA 1
ATOM 1475 C C . VAL A 1 188 ? 4.909 -7.318 -14.440 1.00 88.25 188 VAL A C 1
ATOM 1477 O O . VAL A 1 188 ? 4.689 -6.543 -13.508 1.00 88.25 188 VAL A O 1
ATOM 1480 N N . THR A 1 189 ? 3.927 -7.879 -15.140 1.00 88.94 189 THR A N 1
ATOM 1481 C CA . THR A 1 189 ? 2.516 -7.602 -14.881 1.00 88.94 189 THR A CA 1
ATOM 1482 C C . THR A 1 189 ? 2.102 -8.059 -13.484 1.00 88.94 189 THR A C 1
ATOM 1484 O O . THR A 1 189 ? 2.333 -9.210 -13.108 1.00 88.94 189 THR A O 1
ATOM 1487 N N . ILE A 1 190 ? 1.423 -7.185 -12.745 1.00 93.06 190 ILE A N 1
ATOM 1488 C CA . ILE A 1 190 ? 0.896 -7.480 -11.411 1.00 93.06 190 ILE A CA 1
ATOM 1489 C C . ILE A 1 190 ? -0.552 -7.955 -11.542 1.00 93.06 190 ILE A C 1
ATOM 1491 O O . ILE A 1 190 ? -1.351 -7.354 -12.260 1.00 93.06 190 ILE A O 1
ATOM 1495 N N . THR A 1 191 ? -0.888 -9.048 -10.853 1.00 93.25 191 THR A N 1
ATOM 1496 C CA . THR A 1 191 ? -2.277 -9.515 -10.740 1.00 93.25 191 THR A CA 1
ATOM 1497 C C . THR A 1 191 ? -2.967 -8.889 -9.532 1.00 93.25 191 THR A C 1
ATOM 1499 O O . THR A 1 191 ? -2.316 -8.504 -8.561 1.00 93.25 191 THR A O 1
ATOM 1502 N N . ARG A 1 192 ? -4.296 -8.876 -9.525 1.00 93.12 192 ARG A N 1
ATOM 1503 C CA . ARG A 1 192 ? -5.141 -8.427 -8.416 1.00 93.12 192 ARG A CA 1
ATOM 1504 C C . ARG A 1 192 ? -4.817 -9.166 -7.128 1.00 93.12 192 ARG A C 1
ATOM 1506 O O . ARG A 1 192 ? -4.758 -8.563 -6.062 1.00 93.12 192 ARG A O 1
ATOM 1513 N N . ASN A 1 193 ? -4.591 -10.475 -7.229 1.00 92.38 193 ASN A N 1
ATOM 1514 C CA . ASN A 1 193 ? -4.239 -11.314 -6.087 1.00 92.38 193 ASN A CA 1
ATOM 1515 C C . ASN A 1 193 ? -2.859 -10.943 -5.539 1.00 92.38 193 ASN A C 1
ATOM 1517 O O . ASN A 1 193 ? -2.684 -10.853 -4.326 1.00 92.38 193 ASN A O 1
ATOM 1521 N N . THR A 1 194 ? -1.904 -10.683 -6.432 1.00 93.75 194 THR A N 1
ATOM 1522 C CA . THR A 1 194 ? -0.556 -10.224 -6.087 1.00 93.75 194 THR A CA 1
ATOM 1523 C C . THR A 1 194 ? -0.597 -8.855 -5.407 1.00 93.75 194 THR A C 1
ATOM 1525 O O . THR A 1 194 ? -0.054 -8.716 -4.316 1.00 93.75 194 THR A O 1
ATOM 1528 N N . ALA A 1 195 ? -1.297 -7.883 -5.998 1.00 93.31 195 ALA A N 1
ATOM 1529 C CA . ALA A 1 195 ? -1.475 -6.541 -5.447 1.00 93.31 195 ALA A CA 1
ATOM 1530 C C . ALA A 1 195 ? -2.121 -6.586 -4.054 1.00 93.31 195 ALA A C 1
ATOM 1532 O O . ALA A 1 195 ? -1.601 -6.007 -3.103 1.00 93.31 195 ALA A O 1
ATOM 1533 N N . LYS A 1 196 ? -3.202 -7.361 -3.901 1.00 91.75 196 LYS A N 1
ATOM 1534 C CA . LYS A 1 196 ? -3.850 -7.589 -2.605 1.00 91.75 196 LYS A CA 1
ATOM 1535 C C . LYS A 1 196 ? -2.884 -8.191 -1.583 1.00 91.75 196 LYS A C 1
ATOM 1537 O O . LYS A 1 196 ? -2.846 -7.737 -0.443 1.00 91.75 196 LYS A O 1
ATOM 1542 N N . ALA A 1 197 ? -2.123 -9.214 -1.968 1.00 93.06 197 ALA A N 1
ATOM 1543 C CA . ALA A 1 197 ? -1.157 -9.848 -1.077 1.00 93.06 197 ALA A CA 1
ATOM 1544 C C . ALA A 1 197 ? -0.061 -8.867 -0.631 1.00 93.06 197 ALA A C 1
ATOM 1546 O O . ALA A 1 197 ? 0.327 -8.893 0.534 1.00 93.06 197 ALA A O 1
ATOM 1547 N N . ASP A 1 198 ? 0.404 -7.986 -1.517 1.00 93.19 198 ASP A N 1
ATOM 1548 C CA . ASP A 1 198 ? 1.409 -6.974 -1.181 1.00 93.19 198 ASP A CA 1
ATOM 1549 C C . ASP A 1 198 ? 0.860 -5.900 -0.246 1.00 93.19 198 ASP A C 1
ATOM 1551 O O . ASP A 1 198 ? 1.499 -5.595 0.758 1.00 93.19 198 ASP A O 1
ATOM 1555 N N . CYS A 1 199 ? -0.353 -5.399 -0.494 1.00 91.19 199 CYS A N 1
ATOM 1556 C CA . CYS A 1 199 ? -1.014 -4.475 0.427 1.00 91.19 199 CYS A CA 1
ATOM 1557 C C . CYS A 1 199 ? -1.208 -5.098 1.819 1.00 91.19 199 CYS A C 1
ATOM 1559 O O . CYS A 1 199 ? -0.981 -4.430 2.824 1.00 91.19 199 CYS A O 1
ATOM 1561 N N . LEU A 1 200 ? -1.575 -6.384 1.899 1.00 89.75 200 LEU A N 1
ATOM 1562 C CA . LEU A 1 200 ? -1.709 -7.091 3.178 1.00 89.75 200 LEU A CA 1
ATOM 1563 C C . LEU A 1 200 ? -0.364 -7.276 3.893 1.00 89.75 200 LEU A C 1
ATOM 1565 O O . LEU A 1 200 ? -0.304 -7.131 5.113 1.00 89.75 200 LEU A O 1
ATOM 1569 N N . LYS A 1 201 ? 0.715 -7.567 3.158 1.00 89.75 201 LYS A N 1
ATOM 1570 C CA . LYS A 1 201 ? 2.071 -7.642 3.727 1.00 89.75 201 LYS A CA 1
ATOM 1571 C C . LYS A 1 201 ? 2.515 -6.294 4.283 1.00 89.75 201 LYS A C 1
ATOM 1573 O O . LYS A 1 201 ? 3.003 -6.239 5.408 1.00 89.75 201 LYS A O 1
ATOM 1578 N N . LEU A 1 202 ? 2.305 -5.224 3.519 1.00 88.12 202 LEU A N 1
ATOM 1579 C CA . LEU A 1 202 ? 2.628 -3.864 3.937 1.00 88.12 202 LEU A CA 1
ATOM 1580 C C . LEU A 1 202 ? 1.811 -3.462 5.171 1.00 88.12 202 LEU A C 1
ATOM 1582 O O . LEU A 1 202 ? 2.373 -2.980 6.147 1.00 88.12 202 LEU A O 1
ATOM 1586 N N . HIS A 1 203 ? 0.511 -3.762 5.188 1.00 83.56 203 HIS A N 1
ATOM 1587 C CA . HIS A 1 203 ? -0.329 -3.557 6.366 1.00 83.56 203 HIS A CA 1
ATOM 1588 C C . HIS A 1 203 ? 0.194 -4.314 7.596 1.00 83.56 203 HIS A C 1
ATOM 1590 O O . HIS A 1 203 ? 0.295 -3.731 8.671 1.00 83.56 203 HIS A O 1
ATOM 1596 N N . ALA A 1 204 ? 0.557 -5.593 7.455 1.00 84.38 204 ALA A N 1
ATOM 1597 C CA . ALA A 1 204 ? 1.089 -6.384 8.564 1.00 84.38 204 ALA A CA 1
ATOM 1598 C C . ALA A 1 204 ? 2.412 -5.814 9.104 1.00 84.38 204 ALA A C 1
ATOM 1600 O O . ALA A 1 204 ? 2.605 -5.757 10.319 1.00 84.38 204 ALA A O 1
ATOM 1601 N N . HIS A 1 205 ? 3.294 -5.358 8.210 1.00 84.94 205 HIS A N 1
ATOM 1602 C CA . HIS A 1 205 ? 4.545 -4.698 8.573 1.00 84.94 205 HIS A CA 1
ATOM 1603 C C . HIS A 1 205 ? 4.293 -3.400 9.355 1.00 84.94 205 HIS A C 1
ATOM 1605 O O . HIS A 1 205 ? 4.790 -3.249 10.470 1.00 84.94 205 HIS A O 1
ATOM 1611 N N . LEU A 1 206 ? 3.444 -2.514 8.827 1.00 82.25 206 LEU A N 1
ATOM 1612 C CA . LEU A 1 206 ? 3.085 -1.250 9.476 1.00 82.25 206 LEU A CA 1
ATOM 1613 C C . LEU A 1 206 ? 2.371 -1.467 10.816 1.00 82.25 206 LEU A C 1
ATOM 1615 O O . LEU A 1 206 ? 2.652 -0.768 11.786 1.00 82.25 206 LEU A O 1
ATOM 1619 N N . LYS A 1 207 ? 1.494 -2.475 10.906 1.00 79.62 207 LYS A N 1
ATOM 1620 C CA . LYS A 1 207 ? 0.831 -2.861 12.159 1.00 79.62 207 LYS A CA 1
ATOM 1621 C C . LYS A 1 207 ? 1.845 -3.300 13.213 1.00 79.62 207 LYS A C 1
ATOM 1623 O O . LYS A 1 207 ? 1.687 -2.952 14.379 1.00 79.62 207 LYS A O 1
ATOM 1628 N N . LYS A 1 208 ? 2.877 -4.055 12.824 1.00 83.00 208 LYS A N 1
ATOM 1629 C CA . LYS A 1 208 ? 3.962 -4.445 13.733 1.00 83.00 208 LYS A CA 1
ATOM 1630 C C . LYS A 1 208 ? 4.760 -3.222 14.194 1.00 83.00 208 LYS A C 1
ATOM 1632 O O . LYS A 1 208 ? 4.899 -3.032 15.395 1.00 83.00 208 LYS A O 1
ATOM 1637 N N . LYS A 1 209 ? 5.182 -2.358 13.263 1.00 82.50 209 LYS A N 1
ATOM 1638 C CA . LYS A 1 209 ? 5.907 -1.113 13.574 1.00 82.50 209 LYS A CA 1
ATOM 1639 C C . LYS A 1 209 ? 5.129 -0.243 14.564 1.00 82.50 209 LYS A C 1
ATOM 1641 O O . LYS A 1 209 ? 5.681 0.189 15.568 1.00 82.50 209 LYS A O 1
ATOM 1646 N N . LEU A 1 210 ? 3.825 -0.062 14.333 1.00 78.00 210 LEU A N 1
ATOM 1647 C CA . LEU A 1 210 ? 2.959 0.711 15.222 1.00 78.00 210 LEU A CA 1
ATOM 1648 C C . LEU A 1 210 ? 2.902 0.124 16.638 1.00 78.00 210 LEU A C 1
ATOM 1650 O O . LEU A 1 210 ? 2.905 0.885 17.600 1.00 78.00 210 LEU A O 1
ATOM 1654 N N . LYS A 1 211 ? 2.871 -1.207 16.781 1.00 75.50 211 LYS A N 1
ATOM 1655 C CA . LYS A 1 211 ? 2.909 -1.857 18.100 1.00 75.50 211 LYS A CA 1
ATOM 1656 C C . LYS A 1 211 ? 4.214 -1.575 18.816 1.00 75.50 211 LYS A C 1
ATOM 1658 O O . LYS A 1 211 ? 4.175 -1.120 19.956 1.00 75.50 211 LYS A O 1
ATOM 1663 N N . ASP A 1 212 ? 5.329 -1.785 18.128 1.00 77.19 212 ASP A N 1
ATOM 1664 C CA . ASP A 1 212 ? 6.663 -1.581 18.684 1.00 77.19 212 ASP A CA 1
ATOM 1665 C C . ASP A 1 212 ? 6.831 -0.121 19.153 1.00 77.19 212 ASP A C 1
ATOM 1667 O O . ASP A 1 212 ? 7.279 0.125 20.273 1.00 77.19 212 ASP A O 1
ATOM 1671 N N . THR A 1 213 ? 6.348 0.854 18.371 1.00 72.62 213 THR A N 1
ATOM 1672 C CA . THR A 1 213 ? 6.322 2.269 18.778 1.00 72.62 213 THR A CA 1
ATOM 1673 C C . THR A 1 213 ? 5.343 2.528 19.927 1.00 72.62 213 THR A C 1
ATOM 1675 O O . THR A 1 213 ? 5.697 3.210 20.884 1.00 72.62 213 THR A O 1
ATOM 1678 N N . SER A 1 214 ? 4.129 1.971 19.893 1.00 66.69 214 SER A N 1
ATOM 1679 C CA . SER A 1 214 ? 3.114 2.200 20.935 1.00 66.69 214 SER A CA 1
ATOM 1680 C C . SER A 1 214 ? 3.535 1.681 22.312 1.00 66.69 214 SER A C 1
ATOM 1682 O O . SER A 1 214 ? 3.257 2.332 23.312 1.00 66.69 214 SER A O 1
ATOM 1684 N N . LEU A 1 215 ? 4.265 0.561 22.367 1.00 63.12 215 LEU A N 1
ATOM 1685 C CA . LEU A 1 215 ? 4.801 -0.006 23.608 1.00 63.12 215 LEU A CA 1
ATOM 1686 C C . LEU A 1 215 ? 5.933 0.847 24.198 1.00 63.12 215 LEU A C 1
ATOM 1688 O O . LEU A 1 215 ? 6.166 0.808 25.403 1.00 63.12 215 LEU A O 1
ATOM 1692 N N . SER A 1 216 ? 6.625 1.623 23.359 1.00 64.50 216 SER A N 1
ATOM 1693 C CA . SER A 1 216 ? 7.674 2.553 23.791 1.00 64.50 216 SER A CA 1
ATOM 1694 C C . SER A 1 216 ? 7.123 3.880 24.335 1.00 64.50 216 SER A C 1
ATOM 1696 O O . SER A 1 216 ? 7.802 4.576 25.090 1.00 64.50 216 SER A O 1
ATOM 1698 N N . LEU A 1 217 ? 5.873 4.218 23.997 1.00 65.12 217 LEU A N 1
ATOM 1699 C CA . LEU A 1 217 ? 5.186 5.420 24.461 1.00 65.12 217 LEU A CA 1
ATOM 1700 C C . LEU A 1 217 ? 4.578 5.158 25.847 1.00 65.12 217 LEU A C 1
ATOM 1702 O O . LEU A 1 217 ? 3.411 4.811 25.987 1.00 65.12 217 LEU A O 1
ATOM 1706 N N . LEU A 1 218 ? 5.375 5.362 26.897 1.00 56.38 218 LEU A N 1
ATOM 1707 C CA . LEU A 1 218 ? 4.963 5.258 28.309 1.00 56.38 218 LEU A CA 1
ATOM 1708 C C . LEU A 1 218 ? 3.913 6.313 28.749 1.00 56.38 218 LEU A C 1
ATOM 1710 O O . LEU A 1 218 ? 3.603 6.410 29.936 1.00 56.38 218 LEU A O 1
ATOM 1714 N N . GLY A 1 219 ? 3.370 7.119 27.828 1.00 62.50 219 GLY A N 1
ATOM 1715 C CA . GLY A 1 219 ? 2.480 8.247 28.108 1.00 62.50 219 GLY A CA 1
ATOM 1716 C C . GLY A 1 219 ? 1.114 8.128 27.428 1.00 62.50 219 GLY A C 1
ATOM 1717 O O . GLY A 1 219 ? 1.031 7.863 26.235 1.00 62.50 219 GLY A O 1
ATOM 1718 N N . CYS A 1 220 ? 0.058 8.338 28.221 1.00 73.81 220 CYS A N 1
ATOM 1719 C CA . CYS A 1 220 ? -1.353 8.559 27.873 1.00 73.81 220 CYS A CA 1
ATOM 1720 C C . CYS A 1 220 ? -1.771 8.259 26.420 1.00 73.81 220 CYS A C 1
ATOM 1722 O O . CYS A 1 220 ? -1.850 9.157 25.580 1.00 73.81 220 CYS A O 1
ATOM 1724 N N . LEU A 1 221 ? -2.140 7.004 26.162 1.00 84.50 221 LEU A N 1
ATOM 1725 C CA . LEU A 1 221 ? -2.889 6.617 24.969 1.00 84.50 221 LEU A CA 1
ATOM 1726 C C . LEU A 1 221 ? -4.374 6.942 25.177 1.00 84.50 221 LEU A C 1
ATOM 1728 O O . LEU A 1 221 ? -4.943 6.615 26.218 1.00 84.50 221 LEU A O 1
ATOM 1732 N N . SER A 1 222 ? -5.011 7.549 24.179 1.00 88.38 222 SER A N 1
ATOM 1733 C CA . SER A 1 222 ? -6.466 7.710 24.129 1.00 88.38 222 SER A CA 1
ATOM 1734 C C . SER A 1 222 ? -7.033 6.858 23.001 1.00 88.38 222 SER A C 1
ATOM 1736 O O . SER A 1 222 ? -6.486 6.835 21.900 1.00 88.38 222 SER A O 1
ATOM 1738 N N . LEU A 1 223 ? -8.119 6.139 23.267 1.00 88.50 223 LEU A N 1
ATOM 1739 C CA . LEU A 1 223 ? -8.791 5.301 22.278 1.00 88.50 223 LEU A CA 1
ATOM 1740 C C . LEU A 1 223 ? -10.134 5.922 21.917 1.00 88.50 223 LEU A C 1
ATOM 1742 O O . LEU A 1 223 ? -10.918 6.272 22.798 1.00 88.50 223 LEU A O 1
ATOM 1746 N N . THR A 1 224 ? -10.420 6.003 20.622 1.00 91.06 224 THR A N 1
ATOM 1747 C CA . THR A 1 224 ? -11.757 6.316 20.119 1.00 91.06 224 THR A CA 1
ATOM 1748 C C . THR A 1 224 ? -12.316 5.112 19.378 1.00 91.06 224 THR A C 1
ATOM 1750 O O . THR A 1 224 ? -11.616 4.420 18.635 1.00 91.06 224 THR A O 1
ATOM 1753 N N . CYS A 1 225 ? -13.591 4.839 19.630 1.00 90.75 225 CYS A N 1
ATOM 1754 C CA . CYS A 1 225 ? -14.338 3.772 18.989 1.00 90.75 225 CYS A CA 1
ATOM 1755 C C . CYS A 1 225 ? -15.489 4.421 18.226 1.00 90.75 225 CYS A C 1
ATOM 1757 O O . CYS A 1 225 ? -16.397 4.977 18.843 1.00 90.75 225 CYS A O 1
ATOM 1759 N N . ASP A 1 226 ? -15.413 4.394 16.899 1.00 90.19 226 ASP A N 1
ATOM 1760 C CA . ASP A 1 226 ? -16.472 4.883 16.021 1.00 90.19 226 ASP A CA 1
ATOM 1761 C C . ASP A 1 226 ? -17.296 3.689 15.535 1.00 90.19 226 ASP A C 1
ATOM 1763 O O . ASP A 1 226 ? -16.735 2.701 15.052 1.00 90.19 226 ASP A O 1
ATOM 1767 N N . LEU A 1 227 ? -18.615 3.760 15.704 1.00 90.00 227 LEU A N 1
ATOM 1768 C CA . LEU A 1 227 ? -19.554 2.735 15.271 1.00 90.00 227 LEU A CA 1
ATOM 1769 C C . LEU A 1 227 ? -20.581 3.357 14.341 1.00 90.00 227 LEU A C 1
ATOM 1771 O O . LEU A 1 227 ? -21.233 4.345 14.678 1.00 90.00 227 L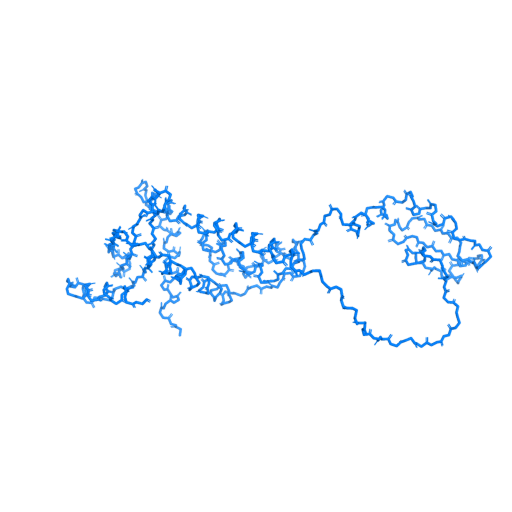EU A O 1
ATOM 1775 N N . TRP A 1 228 ? -20.802 2.711 13.205 1.00 90.88 228 TRP A N 1
ATOM 1776 C CA . TRP A 1 228 ? -21.822 3.135 12.257 1.00 90.88 228 TRP A CA 1
ATOM 1777 C C . TRP A 1 228 ? -22.479 1.934 11.585 1.00 90.88 228 TRP A C 1
ATOM 1779 O O . TRP A 1 228 ? -21.998 0.803 11.643 1.00 90.88 228 TRP A O 1
ATOM 1789 N N . THR A 1 229 ? -23.617 2.191 10.948 1.00 87.88 229 THR A N 1
ATOM 1790 C CA . THR A 1 229 ? -24.334 1.224 10.114 1.00 87.88 229 THR A CA 1
ATOM 1791 C C . THR A 1 229 ? -24.216 1.661 8.659 1.00 87.88 229 THR A C 1
ATOM 1793 O O . THR A 1 229 ? -24.422 2.833 8.345 1.00 87.88 229 THR A O 1
ATOM 1796 N N . SER A 1 230 ? -23.846 0.742 7.771 1.00 87.75 230 SER A N 1
ATOM 1797 C CA . SER A 1 230 ? -23.753 1.007 6.336 1.00 87.75 230 SER A CA 1
ATOM 1798 C C . SER A 1 230 ? -25.142 1.141 5.700 1.00 87.75 230 SER A C 1
ATOM 1800 O O . SER A 1 230 ? -26.160 0.754 6.276 1.00 87.75 230 SER A O 1
ATOM 1802 N N . CYS A 1 231 ? -25.195 1.618 4.455 1.00 84.19 231 CYS A N 1
ATOM 1803 C CA . CYS A 1 231 ? -26.429 1.627 3.661 1.00 84.19 231 CYS A CA 1
ATOM 1804 C C . CYS A 1 231 ? -26.988 0.220 3.373 1.00 84.19 231 CYS A C 1
ATOM 1806 O O . CYS A 1 231 ? -28.151 0.089 3.007 1.00 84.19 231 CYS A O 1
ATOM 1808 N N . GLN A 1 232 ? -26.178 -0.827 3.567 1.00 88.38 232 GLN A N 1
ATOM 1809 C CA . GLN A 1 232 ? -26.582 -2.232 3.471 1.00 88.38 232 GLN A CA 1
ATOM 1810 C C . GLN A 1 232 ? -27.029 -2.795 4.827 1.00 88.38 232 GLN A C 1
ATOM 1812 O O . GLN A 1 232 ? -27.154 -4.005 4.982 1.00 88.38 232 GLN A O 1
ATOM 1817 N N . THR A 1 233 ? -27.276 -1.929 5.817 1.00 87.38 233 THR A N 1
ATOM 1818 C CA . THR A 1 233 ? -27.697 -2.289 7.182 1.00 87.38 233 THR A CA 1
ATOM 1819 C C . THR A 1 233 ? -26.686 -3.139 7.961 1.00 87.38 233 THR A C 1
ATOM 1821 O O . THR A 1 233 ? -27.031 -3.768 8.957 1.00 87.38 233 THR A O 1
ATOM 1824 N N . GLU A 1 234 ? -25.419 -3.128 7.545 1.00 88.19 234 GLU A N 1
ATOM 1825 C CA . GLU A 1 234 ? -24.332 -3.826 8.235 1.00 88.19 234 GLU A CA 1
ATOM 1826 C C . GLU A 1 234 ? -23.634 -2.902 9.237 1.00 88.19 234 GLU A C 1
ATOM 1828 O O . GLU A 1 234 ? -23.316 -1.755 8.914 1.00 88.19 234 GLU A O 1
ATOM 1833 N N . GLY A 1 235 ? -23.374 -3.397 10.448 1.00 88.62 235 GLY A N 1
ATOM 1834 C CA . GLY A 1 235 ? -22.672 -2.649 11.490 1.00 88.62 235 GLY A CA 1
ATOM 1835 C C . GLY A 1 235 ? -21.157 -2.701 11.311 1.00 88.62 235 GLY A C 1
ATOM 1836 O O . GLY A 1 235 ? -20.595 -3.743 10.981 1.00 88.62 235 GLY A O 1
ATOM 1837 N N . TYR A 1 236 ?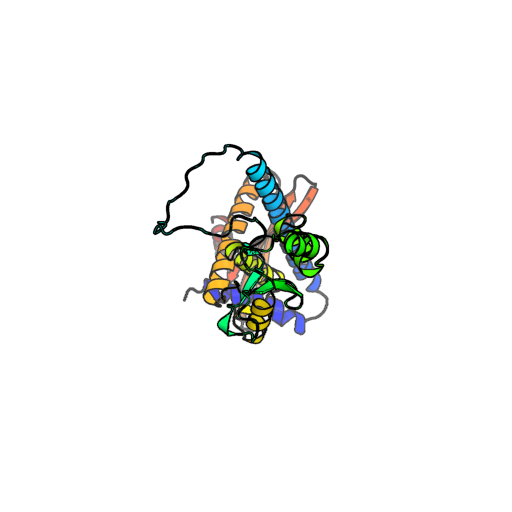 -20.466 -1.600 11.580 1.00 89.19 236 TYR A N 1
ATOM 1838 C CA . TYR A 1 236 ? -19.008 -1.523 11.526 1.00 89.19 236 TYR A CA 1
ATOM 1839 C C . TYR A 1 236 ? -18.453 -0.791 12.745 1.00 89.19 236 TYR A C 1
ATOM 1841 O O . TYR A 1 236 ? -19.126 0.046 13.343 1.00 89.19 236 TYR A O 1
ATOM 1849 N N . MET A 1 237 ? -17.215 -1.133 13.098 1.00 88.62 237 MET A N 1
ATOM 1850 C CA . MET A 1 237 ? -16.436 -0.499 14.155 1.00 88.62 237 MET A CA 1
ATOM 1851 C C . MET A 1 237 ? -15.058 -0.111 13.630 1.00 88.62 237 MET A C 1
ATOM 1853 O O . MET A 1 237 ? -14.346 -0.949 13.067 1.00 88.62 237 MET A O 1
ATOM 1857 N N . CYS A 1 238 ? -14.658 1.130 13.882 1.00 89.12 238 CYS A N 1
ATOM 1858 C CA . CYS A 1 238 ? -13.291 1.602 13.728 1.00 89.12 238 CYS A CA 1
ATOM 1859 C C . CYS A 1 238 ? -12.716 1.911 15.108 1.00 89.12 238 CYS A C 1
ATOM 1861 O O . CYS A 1 238 ? -13.272 2.718 15.852 1.00 89.12 238 CYS A O 1
ATOM 1863 N N . LEU A 1 239 ? -11.594 1.279 15.441 1.00 87.19 239 LEU A N 1
ATOM 1864 C CA . LEU A 1 239 ? -10.842 1.570 16.653 1.00 87.19 239 LEU A CA 1
ATOM 1865 C C . LEU A 1 239 ? -9.607 2.386 16.277 1.00 87.19 239 LEU A C 1
ATOM 1867 O O . LEU A 1 239 ? -8.750 1.899 15.536 1.00 87.19 239 LEU A O 1
ATOM 1871 N N . THR A 1 240 ? -9.502 3.598 16.812 1.00 87.06 240 THR A N 1
ATOM 1872 C CA . THR A 1 240 ? -8.385 4.516 16.561 1.00 87.06 240 THR A CA 1
ATOM 1873 C C . THR A 1 240 ? -7.662 4.816 17.866 1.00 87.06 240 THR A C 1
ATOM 1875 O O . THR A 1 240 ? -8.292 5.056 18.894 1.00 87.06 240 THR A O 1
ATOM 1878 N N . VAL A 1 241 ? -6.330 4.794 17.827 1.00 86.31 241 VAL A N 1
ATOM 1879 C CA . VAL A 1 241 ? -5.486 5.262 18.927 1.00 86.31 241 VAL A CA 1
ATOM 1880 C C . VAL A 1 241 ? -4.985 6.665 18.637 1.00 86.31 241 VAL A C 1
ATOM 1882 O O . VAL A 1 241 ? -4.578 6.974 17.516 1.00 86.31 241 VAL A O 1
ATOM 1885 N N . HIS A 1 242 ? -5.001 7.496 19.667 1.00 87.00 242 HIS A N 1
ATOM 1886 C CA . HIS A 1 242 ? -4.466 8.843 19.676 1.00 87.00 242 HIS A CA 1
ATOM 1887 C C . HIS A 1 242 ? -3.350 8.927 20.714 1.00 87.00 242 HIS A C 1
ATOM 1889 O O . HIS A 1 242 ? -3.516 8.470 21.848 1.00 87.00 242 HIS A O 1
ATOM 1895 N N . TYR A 1 243 ? -2.222 9.514 20.330 1.00 85.56 243 TYR A N 1
ATOM 1896 C CA . TYR A 1 243 ? -1.077 9.728 21.212 1.00 85.56 243 TYR A CA 1
ATOM 1897 C C . TYR A 1 243 ? -0.302 10.979 20.810 1.00 85.56 243 TYR A C 1
ATOM 1899 O O . TYR A 1 243 ? -0.400 11.441 19.675 1.00 85.56 243 TYR A O 1
ATOM 1907 N N . ILE A 1 244 ? 0.478 11.522 21.739 1.00 86.19 244 ILE A N 1
ATOM 1908 C CA . ILE A 1 244 ? 1.427 12.605 21.469 1.00 86.19 244 ILE A CA 1
ATOM 1909 C C . ILE A 1 244 ? 2.818 11.974 21.385 1.00 86.19 244 ILE A C 1
ATOM 1911 O O . ILE A 1 244 ? 3.199 11.216 22.276 1.00 86.19 244 ILE A O 1
ATOM 1915 N N . ASP A 1 245 ? 3.545 12.226 20.298 1.00 82.62 245 ASP A N 1
ATOM 1916 C CA . ASP A 1 245 ? 4.904 11.702 20.121 1.00 82.62 245 ASP A CA 1
ATOM 1917 C C . ASP A 1 245 ? 5.970 12.557 20.836 1.00 82.62 245 ASP A C 1
ATOM 1919 O O . ASP A 1 245 ? 5.677 13.578 21.462 1.00 82.62 245 ASP A O 1
ATOM 1923 N N . SER A 1 246 ? 7.238 12.143 20.739 1.00 82.94 246 SER A N 1
ATOM 1924 C CA . SER A 1 246 ? 8.379 12.868 21.318 1.00 82.94 246 SER A CA 1
ATOM 1925 C C . SER A 1 246 ? 8.563 14.279 20.753 1.00 82.94 246 SER A C 1
ATOM 1927 O O . SER A 1 246 ? 9.181 15.119 21.402 1.00 82.94 246 SER A O 1
ATOM 1929 N N . ASN A 1 247 ? 8.019 14.543 19.565 1.00 86.00 247 ASN A N 1
ATOM 1930 C CA . ASN A 1 247 ? 8.057 15.840 18.897 1.00 86.00 247 ASN A CA 1
ATOM 1931 C C . ASN A 1 247 ? 6.818 16.687 19.233 1.00 86.00 247 ASN A C 1
ATOM 1933 O O . ASN A 1 247 ? 6.568 17.702 18.582 1.00 86.00 247 ASN A O 1
ATOM 1937 N N . TRP A 1 248 ? 6.043 16.283 20.247 1.00 86.44 248 TRP A N 1
ATOM 1938 C CA . TRP A 1 248 ? 4.827 16.957 20.696 1.00 86.44 248 TRP A CA 1
ATOM 1939 C C . TRP A 1 248 ? 3.724 17.030 19.629 1.00 86.44 248 TRP A C 1
ATOM 1941 O O . TRP A 1 248 ? 2.840 17.889 19.678 1.00 86.44 248 TRP A O 1
ATOM 1951 N N . LYS A 1 249 ? 3.743 16.109 18.661 1.00 87.12 249 LYS A N 1
ATOM 1952 C CA . LYS A 1 249 ? 2.742 16.033 17.602 1.00 87.12 249 LYS A CA 1
ATOM 1953 C C . LYS A 1 249 ? 1.662 15.024 17.969 1.00 87.12 249 LYS A C 1
ATOM 1955 O O . LYS A 1 249 ? 1.940 13.881 18.339 1.00 87.12 249 LYS A O 1
ATOM 1960 N N . LEU A 1 250 ? 0.406 15.449 17.834 1.00 86.25 250 LEU A N 1
ATOM 1961 C CA . LEU A 1 250 ? -0.742 14.559 17.957 1.00 86.25 250 LEU A CA 1
ATOM 1962 C C . LEU A 1 250 ? -0.775 13.601 16.762 1.00 86.25 250 LEU A C 1
ATOM 1964 O O . LEU A 1 250 ? -0.900 14.018 15.611 1.00 86.25 250 LEU A O 1
ATOM 1968 N N . ASN A 1 251 ? -0.711 12.311 17.052 1.00 84.06 251 ASN A N 1
ATOM 1969 C CA . ASN A 1 251 ? -0.800 11.231 16.089 1.00 84.06 251 ASN A CA 1
ATOM 1970 C C . ASN A 1 251 ? -2.099 10.462 16.304 1.00 84.06 251 ASN A C 1
ATOM 1972 O O . ASN A 1 251 ? -2.439 10.106 17.429 1.00 84.06 251 ASN A O 1
ATOM 1976 N N . SER A 1 252 ? -2.808 10.186 15.211 1.00 87.38 252 SER A N 1
ATOM 1977 C CA . SER A 1 252 ? -4.018 9.361 15.203 1.00 87.38 252 SER A CA 1
ATOM 1978 C C . SER A 1 252 ? -3.813 8.203 14.238 1.00 87.38 252 SER A C 1
ATOM 1980 O O . SER A 1 252 ? -3.471 8.431 13.077 1.00 87.38 252 SER A O 1
ATOM 1982 N N . LYS A 1 253 ? -3.967 6.965 14.711 1.00 84.06 253 LYS A N 1
ATOM 1983 C CA . LYS A 1 253 ? -3.721 5.756 13.913 1.00 84.06 253 LYS A CA 1
ATOM 1984 C C . LYS A 1 253 ? -4.875 4.773 14.081 1.00 84.06 253 LYS A C 1
ATOM 1986 O O . LYS A 1 253 ? -5.217 4.393 15.200 1.00 84.06 253 LYS A O 1
ATOM 1991 N N . VAL A 1 254 ? -5.466 4.345 12.966 1.00 84.44 254 VAL A N 1
ATOM 1992 C CA . VAL A 1 254 ? -6.490 3.292 12.970 1.00 84.44 254 VAL A CA 1
ATOM 1993 C C . VAL A 1 254 ? -5.821 1.971 13.341 1.00 84.44 254 VAL A C 1
ATOM 1995 O O . VAL A 1 254 ? -4.961 1.475 12.614 1.00 84.44 254 VAL A O 1
ATOM 1998 N N . LEU A 1 255 ? -6.211 1.399 14.479 1.00 81.25 255 LEU A N 1
ATOM 1999 C CA . LEU A 1 255 ? -5.713 0.107 14.945 1.00 81.25 255 LEU A CA 1
ATOM 2000 C C . LEU A 1 255 ? -6.413 -1.037 14.225 1.00 81.25 255 LEU A C 1
ATOM 2002 O O . LEU A 1 255 ? -5.773 -1.992 13.783 1.00 81.25 255 LEU A O 1
ATOM 2006 N N . ASN A 1 256 ? -7.740 -0.952 14.144 1.00 84.75 256 ASN A N 1
ATOM 2007 C CA . ASN A 1 256 ? -8.565 -2.011 13.593 1.00 84.75 256 ASN A CA 1
ATOM 2008 C C . ASN A 1 256 ? -9.846 -1.455 12.975 1.00 84.75 256 ASN A C 1
ATOM 2010 O O . ASN A 1 256 ? -10.419 -0.474 13.444 1.00 84.75 256 ASN A O 1
ATOM 2014 N N . PHE A 1 257 ? -10.314 -2.167 11.958 1.00 84.75 257 PHE A N 1
ATOM 2015 C CA . PHE A 1 257 ? -11.603 -1.967 11.321 1.00 84.75 257 PHE A CA 1
ATOM 2016 C C . PHE A 1 257 ? -12.316 -3.315 11.275 1.00 84.75 257 PHE A C 1
ATOM 2018 O O . PHE A 1 257 ? -11.769 -4.283 10.736 1.00 84.75 257 PHE A O 1
ATOM 2025 N N . ARG A 1 258 ? -13.507 -3.411 11.866 1.00 85.69 258 ARG A N 1
ATOM 2026 C CA . ARG A 1 258 ? -14.215 -4.685 12.029 1.00 85.69 258 ARG A CA 1
ATOM 2027 C C . ARG A 1 258 ? -15.672 -4.559 11.614 1.00 85.69 258 ARG A C 1
ATOM 2029 O O . ARG A 1 258 ? -16.372 -3.646 12.035 1.00 85.69 258 ARG A O 1
ATOM 2036 N N . HIS A 1 259 ? -16.122 -5.522 10.818 1.00 88.81 259 HIS A N 1
ATOM 2037 C CA . HIS A 1 259 ? -17.543 -5.760 10.597 1.00 88.81 259 HIS A CA 1
ATOM 2038 C C . HIS A 1 259 ? -18.157 -6.341 11.879 1.00 88.81 259 HIS A C 1
ATOM 2040 O O . HIS A 1 259 ? -17.648 -7.323 12.429 1.00 88.81 259 HIS A O 1
ATOM 2046 N N . LEU A 1 260 ? -19.232 -5.725 12.357 1.00 89.56 260 LEU A N 1
ATOM 2047 C CA . LEU A 1 260 ? -19.973 -6.133 13.538 1.00 89.56 260 LEU A CA 1
ATOM 2048 C C . LEU A 1 260 ? -21.216 -6.907 13.107 1.00 89.56 260 LEU A C 1
ATOM 2050 O O . LEU A 1 260 ? -22.125 -6.356 12.490 1.00 89.56 260 LEU A O 1
ATOM 2054 N N . LYS A 1 261 ? -21.293 -8.178 13.500 1.00 88.06 261 LYS A N 1
ATOM 2055 C CA . LYS A 1 261 ? -22.533 -8.951 13.377 1.00 88.06 261 LYS A CA 1
ATOM 2056 C C . LYS A 1 261 ? -23.469 -8.565 14.539 1.00 88.06 261 LYS A C 1
ATOM 2058 O O . LYS A 1 261 ? -22.976 -8.390 15.655 1.00 88.06 261 LYS A O 1
ATOM 2063 N N . PRO A 1 262 ? -24.785 -8.400 14.314 1.00 87.06 262 PRO A N 1
ATOM 2064 C CA . PRO A 1 262 ? -25.741 -8.212 15.404 1.00 87.06 262 PRO A CA 1
ATOM 2065 C C . PRO A 1 262 ? -25.716 -9.400 16.384 1.00 87.06 262 PRO A C 1
ATOM 2067 O O . PRO A 1 262 ? -25.467 -10.527 15.944 1.00 87.06 262 PRO A O 1
ATOM 2070 N N . PRO A 1 263 ? -26.022 -9.199 17.681 1.00 89.12 263 PRO A N 1
ATOM 2071 C CA . PRO A 1 263 ? -26.477 -7.956 18.317 1.00 89.12 263 PRO A CA 1
ATOM 2072 C C . PRO A 1 263 ? -25.335 -7.036 18.802 1.00 89.12 263 PRO A C 1
ATOM 2074 O O . PRO A 1 263 ? -24.244 -7.488 19.130 1.00 89.12 263 PRO A O 1
ATOM 2077 N N . HIS A 1 264 ? -25.602 -5.727 18.892 1.00 88.19 264 HIS A N 1
ATOM 2078 C CA . HIS A 1 264 ? -24.626 -4.695 19.296 1.00 88.19 264 HIS A CA 1
ATOM 2079 C C . HIS A 1 264 ? -24.825 -4.226 20.748 1.00 88.19 264 HIS A C 1
ATOM 2081 O O . HIS A 1 264 ? -24.959 -3.033 21.017 1.00 88.19 264 HIS A O 1
ATOM 2087 N N . THR A 1 265 ? -24.905 -5.156 21.702 1.00 91.56 265 THR A N 1
ATOM 2088 C CA . THR A 1 265 ? -25.023 -4.798 23.125 1.00 91.56 265 THR A CA 1
ATOM 2089 C C . THR A 1 265 ? -23.695 -4.276 23.676 1.00 91.56 265 THR A C 1
ATOM 2091 O O . THR A 1 265 ? -22.623 -4.650 23.201 1.00 91.56 265 THR A O 1
ATOM 2094 N N . GLY A 1 266 ? -23.746 -3.444 24.723 1.00 90.56 266 GLY A N 1
ATOM 2095 C CA . GLY A 1 266 ? -22.537 -2.874 25.333 1.00 90.56 266 GLY A CA 1
ATOM 2096 C C . GLY A 1 266 ? -21.512 -3.923 25.787 1.00 90.56 266 GLY A C 1
ATOM 2097 O O . GLY A 1 266 ? -20.315 -3.704 25.628 1.00 90.56 266 GLY A O 1
ATOM 2098 N N . SER A 1 267 ? -21.965 -5.085 26.276 1.00 92.94 267 SER A N 1
ATOM 2099 C CA . SER A 1 267 ? -21.085 -6.200 26.655 1.00 92.94 267 SER A CA 1
ATOM 2100 C C . SER A 1 267 ? -20.318 -6.776 25.460 1.00 92.94 267 SER A C 1
ATOM 2102 O O . SER A 1 267 ? -19.101 -6.910 25.529 1.00 92.94 267 SER A O 1
ATOM 2104 N N . ILE A 1 268 ? -21.004 -7.031 24.341 1.00 91.50 268 ILE A N 1
ATOM 2105 C CA . ILE A 1 268 ? -20.395 -7.574 23.117 1.00 91.50 268 ILE A CA 1
ATOM 2106 C C . ILE A 1 268 ? -19.406 -6.574 22.519 1.00 91.50 268 ILE A C 1
ATOM 2108 O O . ILE A 1 268 ? -18.307 -6.942 22.116 1.00 91.50 268 ILE A O 1
ATOM 2112 N N . LEU A 1 269 ? -19.770 -5.290 22.481 1.00 91.75 269 LEU A N 1
ATOM 2113 C CA . LEU A 1 269 ? -18.874 -4.250 21.978 1.00 91.75 269 LEU A CA 1
ATOM 2114 C C . LEU A 1 269 ? -17.607 -4.135 22.837 1.00 91.75 269 LEU A C 1
ATOM 2116 O O . LEU A 1 269 ? -16.516 -3.990 22.290 1.00 91.75 269 LEU A O 1
ATOM 2120 N N . CYS A 1 270 ? -17.742 -4.250 24.161 1.00 91.62 270 CYS A N 1
ATOM 2121 C CA . CYS A 1 270 ? -16.614 -4.267 25.088 1.00 91.62 270 CYS A CA 1
ATOM 2122 C C . CYS A 1 270 ? -15.674 -5.451 24.809 1.00 91.62 270 CYS A C 1
ATOM 2124 O O . CYS A 1 270 ? -14.473 -5.251 24.627 1.00 91.62 270 CYS A O 1
ATOM 2126 N N . GLU A 1 271 ? -16.216 -6.667 24.688 1.00 92.00 271 GLU A N 1
ATOM 2127 C CA . GLU A 1 271 ? -15.445 -7.869 24.343 1.00 92.00 271 GLU A CA 1
ATOM 2128 C C . GLU A 1 271 ? -14.708 -7.712 23.009 1.00 92.00 271 GLU A C 1
ATOM 2130 O O . GLU A 1 271 ? -13.511 -7.985 22.924 1.00 92.00 271 GLU A O 1
ATOM 2135 N N . ILE A 1 272 ? -15.387 -7.186 21.987 1.00 90.81 272 ILE A N 1
ATOM 2136 C CA . ILE A 1 272 ? -14.792 -6.921 20.675 1.00 90.81 272 ILE A CA 1
ATOM 2137 C C . ILE A 1 272 ? -13.614 -5.950 20.788 1.00 90.81 272 ILE A C 1
ATOM 2139 O O . ILE A 1 272 ? -12.565 -6.210 20.201 1.00 90.81 272 ILE A O 1
ATOM 2143 N N . VAL A 1 273 ? -13.746 -4.853 21.537 1.00 91.00 273 VAL A N 1
ATOM 2144 C CA . VAL A 1 273 ? -12.642 -3.899 21.738 1.00 91.00 273 VAL A CA 1
ATOM 2145 C C . VAL A 1 273 ? -11.464 -4.573 22.447 1.00 91.00 273 VAL A C 1
ATOM 2147 O O . VAL A 1 273 ? -10.324 -4.418 22.008 1.00 91.00 273 VAL A O 1
ATOM 2150 N N . TYR A 1 274 ? -11.718 -5.378 23.484 1.00 90.44 274 TYR A N 1
ATOM 2151 C CA . TYR A 1 274 ? -10.670 -6.142 24.169 1.00 90.44 274 TYR A CA 1
ATOM 2152 C C . TYR A 1 274 ? -9.953 -7.131 23.241 1.00 90.44 274 TYR A C 1
ATOM 2154 O O . TYR A 1 274 ? -8.726 -7.235 23.291 1.00 90.44 274 TYR A O 1
ATOM 2162 N N . GLU A 1 275 ? -10.683 -7.834 22.372 1.00 89.69 275 GLU A N 1
ATOM 2163 C CA . GLU A 1 275 ? -10.087 -8.704 21.353 1.00 89.69 275 GLU A CA 1
ATOM 2164 C C . GLU A 1 275 ? -9.195 -7.913 20.393 1.00 89.69 275 GLU A C 1
ATOM 2166 O O . GLU A 1 275 ? -8.069 -8.318 20.116 1.00 89.69 275 GLU A O 1
ATOM 2171 N N . LEU A 1 276 ? -9.673 -6.765 19.907 1.00 84.62 276 LEU A N 1
ATOM 2172 C CA . LEU A 1 276 ? -8.944 -5.932 18.951 1.00 84.62 276 LEU A CA 1
ATOM 2173 C C . LEU A 1 276 ? -7.639 -5.359 19.526 1.00 84.62 276 LEU A C 1
ATOM 2175 O O . LEU A 1 276 ? -6.695 -5.138 18.764 1.00 84.62 276 LEU A O 1
ATOM 2179 N N . LEU A 1 277 ? -7.580 -5.134 20.842 1.00 82.94 277 LEU A N 1
ATOM 2180 C CA . LEU A 1 277 ? -6.397 -4.636 21.549 1.00 82.94 277 LEU A CA 1
ATOM 2181 C C . LEU A 1 277 ? -5.409 -5.740 21.955 1.00 82.94 277 LEU A C 1
ATOM 2183 O O . LEU A 1 277 ? -4.230 -5.454 22.141 1.00 82.94 277 LEU A O 1
ATOM 2187 N N . ARG A 1 278 ? -5.859 -6.994 22.094 1.00 76.69 278 ARG A N 1
ATOM 2188 C CA . ARG A 1 278 ? -4.998 -8.124 22.495 1.00 76.69 278 ARG A CA 1
ATOM 2189 C C . ARG A 1 278 ? -4.027 -8.597 21.413 1.00 76.69 278 ARG A C 1
ATOM 2191 O O . ARG A 1 278 ? -3.064 -9.282 21.753 1.00 76.69 278 ARG A O 1
ATOM 2198 N N . TYR A 1 279 ? -4.300 -8.286 20.145 1.00 55.41 279 TYR A N 1
ATOM 2199 C CA . TYR A 1 279 ? -3.525 -8.760 18.996 1.00 55.41 279 TYR A CA 1
ATOM 2200 C C . TYR A 1 279 ? -2.469 -7.778 18.545 1.00 55.41 279 TYR A C 1
ATOM 2202 O O . TYR A 1 279 ? -1.286 -8.169 18.611 1.00 55.41 279 TYR A O 1
#

Radius of gyration: 30.74 Å; chains: 1; bounding box: 75×41×84 Å

Sequence (279 aa):
VTESGIAFHSFFSFICSESALLGTRRQGAMETNRDAIEHIFDEDNATNVEEQRQLQDSDVRVGECAPTISNASGSGGPRSIVWPEFLVIFASEFEDEMKRATCKHCDSKTFIADSRYGTSNMKKHLEKCTAYQAAKAVKAGSGEVARFDPKVYRELVAKAIIRHGYSFSWFEHKGSRDIHAYLNNQVVTITRNTAKADCLKLHAHLKKKLKDTSLSLLGCLSLTCDLWTSCQTEGYMCLTVHYIDSNWKLNSKVLNFRHLKPPHTGSILCEIVYELLRY